Protein AF-A0A969C5G3-F1 (afdb_monomer)

Sequence (293 aa):
MEDFAPDTVTGGVASGMYDRRRGKGIGLVTVDVQQLKSAVEANDATAFGGDASQKPENWWNGVVYVRLPDAGGGRAVDSVVKSVDGWGVKVVNGSSIPDPSFADDSGMTVATNNVMYVQGHFNADGDPSTGTSQNPDNNVEPPAALVADAITVLSPAWQDELSNCSDLNSCRKSANFVEVSAAFLTGLAPSDKFNNNRYSGGVENFPRFLEGWGGRTVRYRGSMVALFESEIAKEPWGTSSVYAAPNRDWGYNSLFAQGAYPPGTPNTRNTRRFNFRVMTQDEWNQEMAQLRG

Solvent-accessible surface area (backbone atoms only — not comparable to full-atom values): 16444 Å² total; per-residue (Å²): 132,85,78,76,79,76,82,78,80,88,67,82,82,89,73,58,32,28,42,61,72,75,72,43,61,33,51,71,50,76,46,53,31,44,61,48,22,53,42,46,59,65,46,42,17,68,81,61,78,53,47,81,78,42,16,32,78,73,70,58,67,30,64,47,74,52,80,62,62,67,38,86,69,79,60,45,98,86,65,52,74,51,41,44,80,53,48,31,39,32,40,30,61,22,39,51,65,44,63,44,93,74,41,93,58,60,12,31,17,44,34,36,67,35,37,31,36,39,36,33,26,26,54,26,90,56,52,89,88,44,48,52,30,36,44,62,69,55,99,80,69,65,30,26,28,43,33,22,30,33,46,30,54,35,35,74,56,64,47,47,85,34,37,76,49,65,47,38,82,76,56,28,36,45,43,70,59,32,24,38,38,34,28,37,42,26,29,43,43,70,56,38,81,76,80,68,82,40,50,44,47,59,77,92,35,60,64,34,63,65,32,20,27,78,80,16,38,39,34,31,20,21,45,86,40,78,79,48,71,27,84,72,74,56,64,69,60,86,67,82,64,26,54,38,72,52,42,77,40,71,30,59,30,52,56,55,78,73,69,50,58,24,33,88,64,88,75,89,82,82,87,74,92,70,94,76,77,90,71,54,75,67,57,50,55,53,55,54,53,66,76,73,111

Radius of gyration: 22.97 Å; Cα contacts (8 Å, |Δi|>4): 632; chains: 1; bounding box: 56×45×82 Å

Structure (mmCIF, N/CA/C/O backbone):
data_AF-A0A969C5G3-F1
#
_entry.id   AF-A0A969C5G3-F1
#
loop_
_atom_site.group_PDB
_atom_site.id
_atom_site.type_symbol
_atom_site.label_atom_id
_atom_site.label_alt_id
_atom_site.label_comp_id
_atom_site.label_asym_id
_atom_site.label_entity_id
_atom_site.label_seq_id
_atom_site.pdbx_PDB_ins_code
_atom_site.Cartn_x
_atom_site.Cartn_y
_atom_site.Cartn_z
_atom_site.occupancy
_atom_site.B_iso_or_equiv
_atom_site.auth_seq_id
_atom_site.auth_comp_id
_atom_site.auth_asym_id
_atom_site.auth_atom_id
_atom_site.pdbx_PDB_model_num
ATOM 1 N N . MET A 1 1 ? 10.599 -19.459 -12.749 1.00 36.56 1 MET A N 1
ATOM 2 C CA . MET A 1 1 ? 10.029 -18.853 -11.535 1.00 36.56 1 MET A CA 1
ATOM 3 C C . MET A 1 1 ? 10.151 -19.923 -10.474 1.00 36.56 1 MET A C 1
ATOM 5 O O . MET A 1 1 ? 9.304 -20.804 -10.416 1.00 36.56 1 MET A O 1
ATOM 9 N N . GLU A 1 2 ? 11.306 -19.982 -9.815 1.00 27.95 2 GLU A N 1
ATOM 10 C CA . GLU A 1 2 ? 11.483 -20.900 -8.691 1.00 27.95 2 GLU A CA 1
ATOM 11 C C . GLU A 1 2 ? 10.631 -20.375 -7.539 1.00 27.95 2 GLU A C 1
ATOM 13 O O . GLU A 1 2 ? 10.698 -19.201 -7.180 1.00 27.95 2 GLU A O 1
ATOM 18 N N . ASP A 1 3 ? 9.740 -21.236 -7.064 1.00 30.03 3 ASP A N 1
ATOM 19 C CA . ASP A 1 3 ? 8.838 -20.970 -5.955 1.00 30.03 3 ASP A CA 1
ATOM 20 C C . ASP A 1 3 ? 9.689 -21.078 -4.683 1.00 30.03 3 ASP A C 1
ATOM 22 O O . ASP A 1 3 ? 10.093 -22.175 -4.288 1.00 30.03 3 ASP A O 1
ATOM 26 N N . PHE A 1 4 ? 10.057 -19.940 -4.091 1.00 35.81 4 PHE A N 1
ATOM 27 C CA . PHE A 1 4 ? 10.731 -19.931 -2.795 1.00 35.81 4 PHE A CA 1
ATOM 28 C C . PHE A 1 4 ? 9.776 -20.553 -1.772 1.00 35.81 4 PHE A C 1
ATOM 30 O O . PHE A 1 4 ? 8.657 -20.071 -1.581 1.00 35.81 4 PHE A O 1
ATOM 37 N N . ALA A 1 5 ? 10.194 -21.662 -1.157 1.00 29.36 5 ALA A N 1
ATOM 38 C CA . ALA A 1 5 ? 9.364 -22.394 -0.211 1.00 29.36 5 ALA A CA 1
ATOM 39 C C . ALA A 1 5 ? 8.934 -21.460 0.940 1.00 29.36 5 ALA A C 1
ATOM 41 O O . ALA A 1 5 ? 9.797 -20.827 1.552 1.00 29.36 5 ALA A O 1
ATOM 42 N N . PRO A 1 6 ? 7.628 -21.350 1.243 1.00 34.84 6 PRO A N 1
ATOM 43 C CA . PRO A 1 6 ? 7.161 -20.483 2.310 1.00 34.84 6 PRO A CA 1
ATOM 44 C C . PRO A 1 6 ? 7.659 -21.010 3.654 1.00 34.84 6 PRO A C 1
ATOM 46 O O . PRO A 1 6 ? 7.411 -22.165 4.018 1.00 34.84 6 PRO A O 1
ATOM 49 N N . ASP A 1 7 ? 8.324 -20.141 4.409 1.00 32.12 7 ASP A N 1
ATOM 50 C CA . ASP A 1 7 ? 8.674 -20.424 5.792 1.00 32.12 7 ASP A CA 1
ATOM 51 C C . ASP A 1 7 ? 7.367 -20.581 6.584 1.00 32.12 7 ASP A C 1
ATOM 53 O O . ASP A 1 7 ? 6.561 -19.655 6.720 1.00 32.12 7 ASP A O 1
ATOM 57 N N . THR A 1 8 ? 7.074 -21.811 7.002 1.00 31.55 8 THR A N 1
ATOM 58 C CA . THR A 1 8 ? 5.777 -22.148 7.591 1.00 31.55 8 THR A CA 1
ATOM 59 C C . THR A 1 8 ? 5.834 -21.866 9.086 1.00 31.55 8 THR A C 1
ATOM 61 O O . THR A 1 8 ? 6.169 -22.738 9.885 1.00 31.55 8 THR A O 1
ATOM 64 N N . VAL A 1 9 ? 5.487 -20.644 9.489 1.00 36.88 9 VAL A N 1
ATOM 65 C CA . VAL A 1 9 ? 5.301 -20.323 10.910 1.00 36.88 9 VAL A CA 1
ATOM 66 C C . VAL A 1 9 ? 3.981 -20.935 11.385 1.00 36.88 9 VAL A C 1
ATOM 68 O O . VAL A 1 9 ? 2.905 -20.357 11.242 1.00 36.88 9 VAL A O 1
ATOM 71 N N . THR A 1 10 ? 4.044 -22.134 11.964 1.00 31.58 10 THR A N 1
ATOM 72 C CA . THR A 1 10 ? 2.925 -22.724 12.710 1.00 31.58 10 THR A CA 1
ATOM 73 C C . THR A 1 10 ? 2.883 -22.146 14.122 1.00 31.58 10 THR A C 1
ATOM 75 O O . THR A 1 10 ? 3.515 -22.666 15.040 1.00 31.58 10 THR A O 1
ATOM 78 N N . GLY A 1 11 ? 2.115 -21.075 14.299 1.00 33.38 11 GLY A N 1
ATOM 79 C CA . GLY A 1 11 ? 1.760 -20.520 15.602 1.00 33.38 11 GLY A CA 1
ATOM 80 C C . GLY A 1 11 ? 0.385 -19.864 15.526 1.00 33.38 11 GLY A C 1
ATOM 81 O O . GLY A 1 11 ? 0.133 -19.051 14.642 1.00 33.38 11 GLY A O 1
ATOM 82 N N . GLY A 1 12 ? -0.531 -20.244 16.419 1.00 32.53 12 GLY A N 1
ATOM 83 C CA . 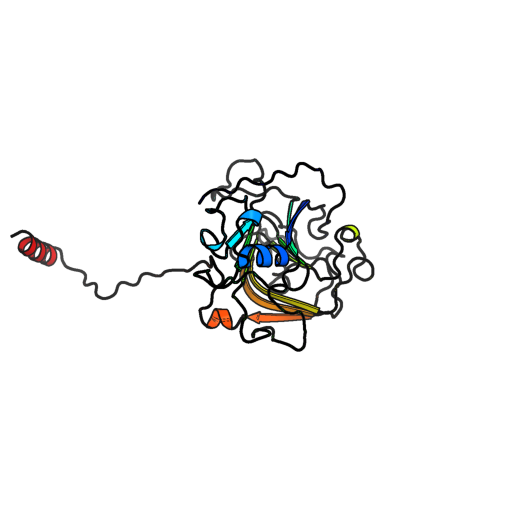GLY A 1 12 ? -1.812 -19.551 16.559 1.00 32.53 12 GLY A CA 1
ATOM 84 C C . GLY A 1 12 ? -1.591 -18.092 16.969 1.00 32.53 12 GLY A C 1
ATOM 85 O O . GLY A 1 12 ? -0.707 -17.802 17.772 1.00 32.53 12 GLY A O 1
ATOM 86 N N . VAL A 1 13 ? -2.388 -17.176 16.418 1.00 37.44 13 VAL A N 1
ATOM 87 C CA . VAL A 1 13 ? -2.332 -15.737 16.721 1.00 37.44 13 VAL A CA 1
ATOM 88 C C . VAL A 1 13 ? -2.655 -15.522 18.209 1.00 37.44 13 VAL A C 1
ATOM 90 O O . VAL A 1 13 ? -3.812 -15.613 18.610 1.00 37.44 13 VAL A O 1
ATOM 93 N N . ALA A 1 14 ? -1.635 -15.279 19.039 1.00 35.91 14 ALA A N 1
ATOM 94 C CA . ALA A 1 14 ? -1.776 -15.073 20.489 1.00 35.91 14 ALA A CA 1
ATOM 95 C C . ALA A 1 14 ? -2.282 -13.657 20.862 1.00 35.91 14 ALA A C 1
ATOM 97 O O . ALA A 1 14 ? -2.805 -13.448 21.954 1.00 35.91 14 ALA A O 1
ATOM 98 N N . SER A 1 15 ? -2.164 -12.703 19.935 1.00 47.66 15 SER A N 1
ATOM 99 C CA . SER A 1 15 ? -2.653 -11.317 19.961 1.00 47.66 15 SER A CA 1
ATOM 100 C C . SER A 1 15 ? -2.693 -10.819 18.509 1.00 47.66 15 SER A C 1
ATOM 102 O O . SER A 1 15 ? -1.821 -11.198 17.729 1.00 47.66 15 SER A O 1
ATOM 104 N N . GLY A 1 16 ? -3.689 -10.027 18.097 1.00 69.38 16 GLY A N 1
ATOM 105 C CA . GLY A 1 16 ? -3.852 -9.691 16.677 1.00 69.38 16 GLY A CA 1
ATOM 106 C C . GLY A 1 16 ? -4.713 -8.464 16.406 1.00 69.38 16 GLY A C 1
ATOM 107 O O . GLY A 1 16 ? -5.494 -8.031 17.253 1.00 69.38 16 GLY A O 1
ATOM 108 N N . MET A 1 17 ? -4.564 -7.917 15.202 1.00 90.88 17 MET A N 1
ATOM 109 C CA . MET A 1 17 ? -5.316 -6.756 14.741 1.00 90.88 17 MET A CA 1
ATOM 110 C C . MET A 1 17 ? -6.783 -7.127 14.499 1.00 90.88 17 MET A C 1
ATOM 112 O O . MET A 1 17 ? -7.100 -8.173 13.942 1.00 90.88 17 MET A O 1
ATOM 116 N N . TYR A 1 18 ? -7.693 -6.246 14.874 1.00 92.56 18 TYR A N 1
ATOM 117 C CA . TYR A 1 18 ? -9.117 -6.313 14.615 1.00 92.56 18 TYR A CA 1
ATOM 118 C C . TYR A 1 18 ? -9.494 -5.234 13.606 1.00 92.56 18 TYR A C 1
ATOM 120 O O . TYR A 1 18 ? -9.369 -4.035 13.862 1.00 92.56 18 TYR A O 1
ATOM 128 N N . ASP A 1 19 ? -10.003 -5.658 12.456 1.00 94.88 19 ASP A N 1
ATOM 129 C CA . ASP A 1 19 ? -10.553 -4.735 11.477 1.00 94.88 19 ASP A CA 1
ATOM 130 C C . ASP A 1 19 ? -12.022 -4.464 11.830 1.00 94.88 19 ASP A C 1
ATOM 132 O O . ASP A 1 19 ? -12.909 -5.298 11.625 1.00 94.88 19 ASP A O 1
ATOM 136 N N . ARG A 1 20 ? -12.289 -3.262 12.358 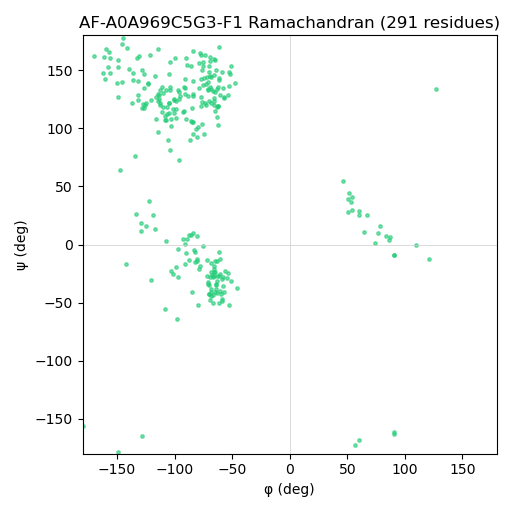1.00 92.62 20 ARG A N 1
ATOM 137 C CA . ARG A 1 20 ? -13.641 -2.814 12.738 1.00 92.62 20 ARG A CA 1
ATOM 138 C C . ARG A 1 20 ? -14.600 -2.653 11.574 1.00 92.62 20 ARG A C 1
ATOM 140 O O . ARG A 1 20 ? -15.807 -2.723 11.792 1.00 92.62 20 ARG A O 1
ATOM 147 N N . ARG A 1 21 ? -14.098 -2.445 10.360 1.00 91.75 21 ARG A N 1
ATOM 148 C CA . ARG A 1 21 ? -14.935 -2.453 9.165 1.00 91.75 21 ARG A CA 1
ATOM 149 C C . ARG A 1 21 ? -15.421 -3.869 8.874 1.00 91.75 21 ARG A C 1
ATOM 151 O O . ARG A 1 21 ? -16.590 -4.058 8.554 1.00 91.75 21 ARG A O 1
ATOM 158 N N . ARG A 1 22 ? -14.521 -4.843 9.009 1.00 91.62 22 ARG A N 1
ATOM 159 C CA . ARG A 1 22 ? -14.781 -6.267 8.746 1.00 91.62 22 ARG A CA 1
ATOM 160 C C . ARG A 1 22 ? -15.445 -6.995 9.913 1.00 91.62 22 ARG A C 1
ATOM 162 O O . ARG A 1 22 ? -15.950 -8.102 9.742 1.00 91.62 22 ARG A O 1
ATOM 169 N N . GLY A 1 23 ? -15.432 -6.392 11.100 1.00 90.94 23 GLY A N 1
ATOM 170 C CA . GLY A 1 23 ? -16.018 -6.949 12.315 1.00 90.94 23 GLY A CA 1
ATOM 171 C C . GLY A 1 23 ? -15.299 -8.199 12.827 1.00 90.94 23 GLY A C 1
ATOM 172 O O . GLY A 1 23 ? -15.927 -9.030 13.485 1.00 90.94 23 GLY A O 1
ATOM 173 N N . LYS A 1 24 ? -14.006 -8.370 12.516 1.00 90.62 24 LYS A N 1
ATOM 174 C CA . LYS A 1 24 ? -13.254 -9.592 12.842 1.00 90.62 24 LYS A CA 1
ATOM 175 C C . LYS A 1 24 ? -11.767 -9.341 13.096 1.00 90.62 24 LYS A C 1
ATOM 177 O O . LYS A 1 24 ? -11.202 -8.349 12.636 1.00 90.62 24 LYS A O 1
ATOM 182 N N . GLY A 1 25 ? -11.149 -10.284 13.808 1.00 91.88 25 GLY A N 1
ATOM 183 C CA . GLY A 1 25 ? -9.696 -10.380 13.942 1.00 91.88 25 GLY A CA 1
ATOM 184 C C . GLY A 1 25 ? -9.039 -10.807 12.630 1.00 91.88 25 GLY A C 1
ATOM 185 O O . GLY A 1 25 ? -9.636 -11.550 11.849 1.00 91.88 25 GLY A O 1
ATOM 186 N N . ILE A 1 26 ? -7.824 -10.324 12.404 1.00 92.44 26 ILE A N 1
ATOM 187 C CA . ILE A 1 26 ? -7.040 -10.511 11.190 1.00 92.44 26 ILE A CA 1
ATOM 188 C C . ILE A 1 26 ? -5.683 -11.107 11.570 1.00 92.44 26 ILE A C 1
ATOM 190 O O . ILE A 1 26 ? -4.928 -10.511 12.338 1.00 92.44 26 ILE A O 1
ATOM 194 N N . GLY A 1 27 ? -5.369 -12.276 11.013 1.00 91.00 27 GLY A N 1
ATOM 195 C CA . GLY A 1 27 ? -4.019 -12.832 11.005 1.00 91.00 27 GLY A CA 1
ATOM 196 C C . GLY A 1 27 ? -3.152 -12.066 10.012 1.00 91.00 27 GLY A C 1
ATOM 197 O O . GLY A 1 27 ? -3.496 -11.969 8.833 1.00 91.00 27 GLY A O 1
ATOM 198 N N . LEU A 1 28 ? -2.056 -11.487 10.489 1.00 92.69 28 LEU A N 1
ATOM 199 C CA . LEU A 1 28 ? -1.201 -10.627 9.680 1.00 92.69 28 LEU A CA 1
ATOM 200 C C . LEU A 1 28 ? 0.074 -11.351 9.259 1.00 92.69 28 LEU A C 1
ATOM 202 O O . LEU A 1 28 ? 0.767 -11.933 10.091 1.00 92.69 28 LEU A O 1
ATOM 206 N N . VAL A 1 29 ? 0.401 -11.248 7.973 1.00 94.06 29 VAL A N 1
ATOM 207 C CA . VAL A 1 29 ? 1.759 -11.460 7.462 1.00 94.06 29 VAL A CA 1
ATOM 208 C C . VAL A 1 29 ? 2.388 -10.086 7.278 1.00 94.06 29 VAL A C 1
ATOM 210 O O . VAL A 1 29 ? 1.885 -9.277 6.497 1.00 94.06 29 VAL A O 1
ATOM 213 N N . THR A 1 30 ? 3.457 -9.803 8.015 1.00 95.44 30 THR A N 1
ATOM 214 C CA . THR A 1 30 ? 4.098 -8.485 8.002 1.00 95.44 30 THR A CA 1
ATOM 215 C C . THR A 1 30 ? 5.270 -8.457 7.028 1.00 95.44 30 THR A C 1
ATOM 217 O O . THR A 1 30 ? 6.172 -9.283 7.119 1.00 95.44 30 THR A O 1
ATOM 220 N N . VAL A 1 31 ? 5.271 -7.476 6.128 1.00 96.38 31 VAL A N 1
ATOM 221 C CA . VAL A 1 31 ? 6.393 -7.126 5.253 1.00 96.38 31 VAL A CA 1
ATOM 222 C C . VAL A 1 31 ? 7.057 -5.876 5.822 1.00 96.38 31 VAL A C 1
ATOM 224 O O . VAL A 1 31 ? 6.494 -4.781 5.751 1.00 96.38 31 VAL A O 1
ATOM 227 N N . ASP A 1 32 ? 8.246 -6.044 6.397 1.00 97.31 32 ASP A N 1
ATOM 228 C CA . ASP A 1 32 ? 9.111 -4.930 6.786 1.00 97.31 32 ASP A CA 1
ATOM 229 C C . ASP A 1 32 ? 9.924 -4.473 5.571 1.00 97.31 32 ASP A C 1
ATOM 231 O O . ASP A 1 32 ? 10.853 -5.150 5.122 1.00 97.31 32 ASP A O 1
ATOM 235 N N . VAL A 1 33 ? 9.535 -3.330 5.012 1.00 97.94 33 VAL A N 1
ATOM 236 C CA . VAL A 1 33 ? 10.104 -2.822 3.759 1.00 97.94 33 VAL A CA 1
ATOM 237 C C . VAL A 1 33 ? 11.538 -2.341 3.956 1.00 97.94 33 VAL A C 1
ATOM 239 O O . VAL A 1 33 ? 12.362 -2.535 3.067 1.00 97.94 33 VAL A O 1
ATOM 242 N N . GLN A 1 34 ? 11.870 -1.776 5.117 1.00 96.12 34 GLN A N 1
ATOM 243 C CA . GLN A 1 34 ? 13.223 -1.303 5.405 1.00 96.12 34 GLN A CA 1
ATOM 244 C C . GLN A 1 34 ? 14.211 -2.471 5.523 1.00 96.12 34 GLN A C 1
ATOM 246 O O . GLN A 1 34 ? 15.338 -2.389 5.021 1.00 96.12 34 GLN A O 1
ATOM 251 N N . GLN A 1 35 ? 13.799 -3.566 6.167 1.00 94.50 35 GLN A N 1
ATOM 252 C CA . GLN A 1 35 ? 14.611 -4.784 6.230 1.00 94.50 35 GLN A CA 1
ATOM 253 C C . GLN A 1 35 ? 14.765 -5.424 4.850 1.00 94.50 35 GLN A C 1
ATOM 255 O O . GLN A 1 35 ? 15.882 -5.776 4.469 1.00 94.50 35 GLN A O 1
ATOM 260 N N . LEU A 1 36 ? 13.681 -5.499 4.072 1.00 95.25 36 LEU A N 1
ATOM 261 C CA . LEU A 1 36 ? 13.736 -5.985 2.696 1.00 95.25 36 LEU A CA 1
ATOM 262 C C . LEU A 1 36 ? 14.685 -5.141 1.835 1.00 95.25 36 LEU A C 1
ATOM 264 O O . LEU A 1 36 ? 15.547 -5.701 1.166 1.00 95.25 36 LEU A O 1
ATOM 268 N N . LYS A 1 37 ? 14.563 -3.809 1.881 1.00 95.94 37 LYS A N 1
ATOM 269 C CA . LYS A 1 37 ? 15.454 -2.868 1.185 1.00 95.94 37 LYS A CA 1
ATOM 270 C C . LYS A 1 37 ? 16.907 -3.157 1.516 1.00 95.94 37 LYS A C 1
ATOM 272 O O . LYS A 1 37 ? 17.708 -3.361 0.613 1.00 95.94 37 LYS A O 1
ATOM 277 N N . SER A 1 38 ? 17.220 -3.238 2.806 1.00 95.62 38 SER A N 1
ATOM 278 C CA . SER A 1 38 ? 18.582 -3.494 3.274 1.00 95.62 38 SER A CA 1
ATOM 279 C C . SER A 1 38 ? 19.121 -4.834 2.759 1.00 95.62 38 SER A C 1
ATOM 281 O O . SER A 1 38 ? 20.258 -4.893 2.306 1.00 95.62 38 SER A O 1
ATOM 283 N N . ALA A 1 39 ? 18.307 -5.895 2.781 1.00 94.00 39 ALA A N 1
ATOM 284 C CA . ALA A 1 39 ? 18.697 -7.223 2.305 1.00 94.00 39 ALA A CA 1
ATOM 285 C C . ALA A 1 39 ? 18.902 -7.277 0.781 1.00 94.00 39 ALA A C 1
ATOM 287 O O . ALA A 1 39 ? 19.883 -7.846 0.303 1.00 94.00 39 ALA A O 1
ATOM 288 N N . VAL A 1 40 ? 17.992 -6.666 0.019 1.00 95.75 40 VAL A N 1
ATOM 289 C CA . VAL A 1 40 ? 18.050 -6.615 -1.447 1.00 95.75 40 VAL A CA 1
ATOM 290 C C . VAL A 1 40 ? 19.246 -5.787 -1.906 1.00 95.75 40 VAL A C 1
ATOM 292 O O . VAL A 1 40 ? 20.052 -6.259 -2.702 1.00 95.75 40 VAL A O 1
ATOM 295 N N . GLU A 1 41 ? 19.407 -4.574 -1.379 1.00 96.88 41 GLU A N 1
ATOM 296 C CA . GLU A 1 41 ? 20.459 -3.646 -1.809 1.00 96.88 41 GLU A CA 1
ATOM 297 C C . GLU A 1 41 ? 21.858 -4.082 -1.358 1.00 96.88 41 GLU A C 1
ATOM 299 O O . GLU A 1 41 ? 22.834 -3.794 -2.049 1.00 96.88 41 GLU A O 1
ATOM 304 N N . ALA A 1 42 ? 21.970 -4.835 -0.257 1.00 95.94 42 ALA A N 1
ATOM 305 C CA . ALA A 1 42 ? 23.225 -5.478 0.134 1.00 95.94 42 ALA A CA 1
ATOM 306 C C . ALA A 1 42 ? 23.677 -6.562 -0.858 1.00 95.94 42 ALA A C 1
ATOM 308 O O . ALA A 1 42 ? 24.851 -6.935 -0.856 1.00 95.94 42 ALA A O 1
ATOM 309 N N . ASN A 1 43 ? 22.760 -7.062 -1.698 1.00 94.94 43 ASN A N 1
ATOM 310 C CA . ASN A 1 43 ? 23.010 -8.129 -2.661 1.00 94.94 43 ASN A CA 1
ATOM 311 C C . ASN A 1 43 ? 23.629 -9.387 -2.010 1.00 94.94 43 ASN A C 1
ATOM 313 O O . ASN A 1 43 ? 24.500 -10.059 -2.572 1.00 94.94 43 ASN A O 1
ATOM 317 N N . ASP A 1 44 ? 23.193 -9.681 -0.782 1.00 89.25 44 ASP A N 1
ATOM 318 C CA . ASP A 1 44 ? 23.719 -10.761 0.045 1.00 89.25 44 ASP A CA 1
ATOM 319 C C . ASP A 1 44 ? 22.777 -11.971 0.012 1.00 89.25 44 ASP A C 1
ATOM 321 O O . ASP A 1 44 ? 21.640 -11.917 0.483 1.00 89.25 44 ASP A O 1
ATOM 325 N N . ALA A 1 45 ? 23.269 -13.090 -0.524 1.00 89.69 45 ALA A N 1
ATOM 326 C CA . ALA A 1 45 ? 22.532 -14.348 -0.585 1.00 89.69 45 ALA A CA 1
ATOM 327 C C . ALA A 1 45 ? 22.142 -14.896 0.795 1.00 89.69 45 ALA A C 1
ATOM 329 O O . ALA A 1 45 ? 21.171 -15.644 0.893 1.00 89.69 45 ALA A O 1
ATOM 330 N N . THR A 1 46 ? 22.867 -14.557 1.868 1.00 88.94 46 THR A N 1
ATOM 331 C CA . THR A 1 46 ? 22.602 -15.105 3.210 1.00 88.94 46 THR A CA 1
ATOM 332 C C . THR A 1 46 ? 21.229 -14.712 3.750 1.00 88.94 46 THR A C 1
ATOM 334 O O . THR A 1 46 ? 20.621 -15.493 4.480 1.00 88.94 46 THR A O 1
ATOM 337 N N . ALA A 1 47 ? 20.690 -13.569 3.317 1.00 86.25 47 ALA A N 1
ATOM 338 C CA . ALA A 1 47 ? 19.334 -13.139 3.643 1.00 86.25 47 ALA A CA 1
ATOM 339 C C . ALA A 1 47 ? 18.236 -13.951 2.921 1.00 86.25 47 ALA A C 1
ATOM 341 O O . ALA A 1 47 ? 17.072 -13.870 3.309 1.00 86.25 47 ALA A O 1
ATOM 342 N N . PHE A 1 48 ? 18.592 -14.743 1.901 1.00 87.31 48 PHE A N 1
ATOM 343 C CA . PHE A 1 48 ? 17.656 -15.437 1.003 1.00 87.31 48 PHE A CA 1
ATOM 344 C C . PHE A 1 48 ? 17.942 -16.943 0.849 1.00 87.31 48 PHE A C 1
ATOM 346 O O . PHE A 1 48 ? 17.448 -17.572 -0.085 1.00 87.31 48 PHE A O 1
ATOM 353 N N . GLY A 1 49 ? 18.711 -17.531 1.774 1.00 85.75 49 GLY A N 1
ATOM 354 C CA . GLY A 1 49 ? 18.993 -18.975 1.842 1.00 85.75 49 GLY A CA 1
ATOM 355 C C . GLY A 1 49 ? 20.477 -19.356 1.751 1.00 85.75 49 GLY A C 1
ATOM 356 O O . GLY A 1 49 ? 20.841 -20.474 2.111 1.00 85.75 49 GLY A O 1
ATOM 357 N N . GLY A 1 50 ? 21.344 -18.417 1.363 1.00 86.62 50 GLY A N 1
ATOM 358 C CA . GLY A 1 50 ? 22.804 -18.541 1.410 1.00 86.62 50 GLY A CA 1
ATOM 359 C C . GLY A 1 50 ? 23.480 -19.098 0.155 1.00 86.62 50 GLY A C 1
ATOM 360 O O . GLY A 1 50 ? 24.706 -19.033 0.073 1.00 86.62 50 GLY A O 1
ATOM 361 N N . ASP A 1 51 ? 22.736 -19.603 -0.831 1.00 91.31 51 ASP A N 1
ATOM 362 C CA . ASP A 1 51 ? 23.305 -20.042 -2.109 1.00 91.31 51 ASP A CA 1
ATOM 363 C C . ASP A 1 51 ? 23.623 -18.842 -3.017 1.00 91.31 51 ASP A C 1
ATOM 365 O O . ASP A 1 51 ? 22.868 -17.876 -3.083 1.00 91.31 51 ASP A O 1
ATOM 369 N N . ALA A 1 52 ? 24.726 -18.888 -3.767 1.00 88.88 52 ALA A N 1
ATOM 370 C CA . ALA A 1 52 ? 25.122 -17.786 -4.649 1.00 88.88 52 ALA A CA 1
ATOM 371 C C . ALA A 1 52 ? 24.060 -17.433 -5.713 1.00 88.88 52 ALA A C 1
ATOM 373 O O . ALA A 1 52 ? 23.961 -16.270 -6.103 1.00 88.88 52 ALA A O 1
ATOM 374 N N . SER A 1 53 ? 23.249 -18.400 -6.155 1.00 89.62 53 SER A N 1
ATOM 375 C CA . SER A 1 53 ? 22.105 -18.164 -7.050 1.00 89.62 53 SER A CA 1
ATOM 376 C C . SER A 1 53 ? 21.004 -17.317 -6.404 1.00 89.62 53 SER A C 1
ATOM 378 O O . SER A 1 53 ? 20.273 -16.620 -7.102 1.00 89.62 53 SER A O 1
ATOM 380 N N . GLN A 1 54 ? 20.939 -17.296 -5.073 1.00 89.88 54 GLN A N 1
ATOM 381 C CA . GLN A 1 54 ? 19.958 -16.553 -4.284 1.00 89.88 54 GLN A CA 1
ATOM 382 C C . GLN A 1 54 ? 20.400 -15.117 -3.986 1.00 89.88 54 GLN A C 1
ATOM 384 O O . GLN A 1 54 ? 19.726 -14.411 -3.235 1.00 89.88 54 GLN A O 1
ATOM 389 N N . LYS A 1 55 ? 21.493 -14.633 -4.583 1.00 93.56 55 LYS A N 1
ATOM 390 C CA . LYS A 1 55 ? 21.797 -13.201 -4.554 1.00 93.56 55 LYS A CA 1
ATOM 391 C C . LYS A 1 55 ? 20.715 -12.388 -5.279 1.00 93.56 55 LYS A C 1
ATOM 393 O O . LYS A 1 55 ? 20.370 -12.759 -6.403 1.00 93.56 55 LYS A O 1
ATOM 398 N N . PRO A 1 56 ? 20.231 -11.281 -4.688 1.00 95.25 56 PRO A N 1
ATOM 399 C CA . PRO A 1 56 ? 19.248 -10.384 -5.295 1.00 95.25 56 PRO A CA 1
ATOM 400 C C . PRO A 1 56 ? 19.515 -9.996 -6.753 1.00 95.25 56 PRO A C 1
ATOM 402 O O . PRO A 1 56 ? 18.571 -9.962 -7.535 1.00 95.25 56 PRO A O 1
ATOM 405 N N . GLU A 1 57 ? 20.772 -9.789 -7.155 1.00 95.44 57 GLU A N 1
ATOM 406 C CA . GLU A 1 57 ? 21.142 -9.474 -8.548 1.00 95.44 57 GLU A CA 1
ATOM 407 C C . GLU A 1 57 ? 20.662 -10.503 -9.583 1.00 95.44 57 GLU A C 1
ATOM 409 O O . GLU A 1 57 ? 20.505 -10.172 -10.754 1.00 95.44 57 GLU A O 1
ATOM 414 N N . ASN A 1 58 ? 20.404 -11.745 -9.164 1.00 93.38 58 ASN A N 1
ATOM 415 C CA . ASN A 1 58 ? 19.990 -12.823 -10.059 1.00 93.38 58 ASN A CA 1
ATOM 416 C C . ASN A 1 58 ? 18.467 -12.954 -10.209 1.00 93.38 58 ASN A C 1
ATOM 418 O O . ASN A 1 58 ? 18.010 -13.649 -11.118 1.00 93.38 58 ASN A O 1
ATOM 422 N N . TRP A 1 59 ? 17.673 -12.368 -9.308 1.00 90.44 59 TRP A N 1
ATOM 423 C CA . TRP A 1 59 ? 16.229 -12.639 -9.243 1.00 90.44 59 TRP A CA 1
ATOM 424 C C . TRP A 1 59 ? 15.350 -11.431 -8.911 1.00 90.44 59 TRP A C 1
ATOM 426 O O . TRP A 1 59 ? 14.138 -11.499 -9.131 1.00 90.44 59 TRP A O 1
ATOM 436 N N . TRP A 1 60 ? 15.907 -10.336 -8.390 1.00 94.62 60 TRP A N 1
ATOM 437 C CA . TRP A 1 60 ? 15.126 -9.154 -8.045 1.00 94.62 60 TRP A CA 1
ATOM 438 C C . TRP A 1 60 ? 14.589 -8.476 -9.306 1.00 94.62 60 TRP A C 1
ATOM 440 O O . TRP A 1 60 ? 15.340 -8.037 -10.171 1.00 94.62 60 TRP A O 1
ATOM 450 N N . ASN A 1 61 ? 13.267 -8.355 -9.379 1.00 94.06 61 ASN A N 1
ATOM 451 C CA . ASN A 1 61 ? 12.547 -7.731 -10.490 1.00 94.06 61 ASN A CA 1
ATOM 452 C C . ASN A 1 61 ? 11.616 -6.598 -10.020 1.00 94.06 61 ASN A C 1
ATOM 454 O O . ASN A 1 61 ? 10.678 -6.231 -10.725 1.00 94.06 61 ASN A O 1
ATOM 458 N N . GLY A 1 62 ? 11.808 -6.117 -8.788 1.00 95.75 62 GLY A N 1
ATOM 459 C CA . GLY A 1 62 ? 10.970 -5.084 -8.183 1.00 95.75 62 GLY A CA 1
ATOM 460 C C . GLY A 1 62 ? 9.579 -5.548 -7.737 1.00 95.75 62 GLY A C 1
ATOM 461 O O . GLY A 1 62 ? 8.814 -4.734 -7.234 1.00 95.75 62 GLY A O 1
ATOM 462 N N . VAL A 1 63 ? 9.199 -6.822 -7.878 1.00 96.31 63 VAL A N 1
ATOM 463 C CA . VAL A 1 63 ? 7.861 -7.300 -7.490 1.00 96.31 63 VAL A CA 1
ATOM 464 C C . VAL A 1 63 ? 7.936 -8.255 -6.304 1.00 96.31 63 VAL A C 1
ATOM 466 O O . VAL A 1 63 ? 8.516 -9.333 -6.382 1.00 96.31 63 VAL A O 1
ATOM 469 N N . VAL A 1 64 ? 7.247 -7.897 -5.221 1.00 96.50 64 VAL A N 1
ATOM 470 C CA . VAL A 1 64 ? 7.038 -8.758 -4.053 1.00 96.50 64 VAL A CA 1
ATOM 471 C C . VAL A 1 64 ? 5.586 -9.204 -4.027 1.00 96.50 64 VAL A C 1
ATOM 473 O O . VAL A 1 64 ? 4.684 -8.407 -3.771 1.00 96.50 64 VAL A O 1
ATOM 476 N N . TYR A 1 65 ? 5.351 -10.492 -4.270 1.00 96.56 65 TYR A N 1
ATOM 477 C CA . TYR A 1 65 ? 4.019 -11.083 -4.186 1.00 96.56 65 TYR A CA 1
ATOM 478 C C . TYR A 1 65 ? 3.877 -11.948 -2.934 1.00 96.56 65 TYR A C 1
ATOM 480 O O . TYR A 1 65 ? 4.557 -12.960 -2.786 1.00 96.56 65 TYR A O 1
ATOM 488 N N . VAL A 1 66 ? 2.956 -11.570 -2.048 1.00 96.06 66 VAL A N 1
ATOM 489 C CA . VAL A 1 66 ? 2.620 -12.333 -0.843 1.00 96.06 66 VAL A CA 1
ATOM 490 C C . VAL A 1 66 ? 1.300 -13.058 -1.072 1.00 96.06 66 VAL A C 1
ATOM 492 O O . VAL A 1 66 ? 0.217 -12.466 -0.993 1.00 96.06 66 VAL A O 1
ATOM 495 N N . ARG A 1 67 ? 1.388 -14.359 -1.356 1.00 93.25 67 ARG A N 1
ATOM 496 C CA . ARG A 1 67 ? 0.218 -15.226 -1.513 1.00 93.25 67 ARG A CA 1
ATOM 497 C C . ARG A 1 67 ? -0.238 -15.750 -0.157 1.00 93.25 67 ARG A C 1
ATOM 499 O O . ARG A 1 67 ? 0.476 -16.510 0.490 1.00 93.25 67 ARG A O 1
ATOM 506 N N . LEU A 1 68 ? -1.455 -15.400 0.240 1.00 91.25 68 LEU A N 1
ATOM 507 C CA . LEU A 1 68 ? -2.133 -16.020 1.375 1.00 91.25 68 LEU A CA 1
ATOM 508 C C . LEU A 1 68 ? -2.929 -17.249 0.909 1.00 91.25 68 LEU A C 1
ATOM 510 O O . LEU A 1 68 ? -3.313 -17.303 -0.266 1.00 91.25 68 LEU A O 1
ATOM 514 N N . PRO A 1 69 ? -3.189 -18.232 1.795 1.00 89.50 69 PRO A N 1
ATOM 515 C CA . PRO A 1 69 ? -3.859 -19.475 1.428 1.00 89.50 69 PRO A CA 1
ATOM 516 C C . PRO A 1 69 ? -5.182 -19.245 0.704 1.00 89.50 69 PRO A C 1
ATOM 518 O O . PRO A 1 69 ? -5.901 -18.282 0.977 1.00 89.50 69 PRO A O 1
ATOM 521 N N . ASP A 1 70 ? -5.511 -20.159 -0.196 1.00 88.62 70 ASP A N 1
ATOM 522 C CA . ASP A 1 70 ? -6.764 -20.139 -0.934 1.00 88.62 70 ASP A CA 1
ATOM 523 C C . ASP A 1 70 ? -7.903 -20.679 -0.054 1.00 88.62 70 ASP A C 1
ATOM 525 O O . ASP A 1 70 ? -7.766 -21.702 0.622 1.00 88.62 70 ASP A O 1
ATOM 529 N N . ALA A 1 71 ? -9.043 -19.992 -0.048 1.00 80.44 71 ALA A N 1
ATOM 530 C CA . ALA A 1 71 ? -10.270 -20.490 0.544 1.00 80.44 71 ALA A CA 1
ATOM 531 C C . ALA A 1 71 ? -10.708 -21.721 -0.254 1.00 80.44 71 ALA A C 1
ATOM 533 O O . ALA A 1 71 ? -11.028 -21.622 -1.437 1.00 80.44 71 ALA A O 1
ATOM 534 N N . GLY A 1 72 ? -10.699 -22.891 0.388 1.00 68.88 72 GLY A N 1
ATOM 535 C CA . GLY A 1 72 ? -11.199 -24.118 -0.225 1.00 68.88 72 GLY A CA 1
ATOM 536 C C . GLY A 1 72 ? -12.617 -23.936 -0.783 1.00 68.88 72 GLY A C 1
ATOM 537 O O . GLY A 1 72 ? -13.431 -23.195 -0.233 1.00 68.88 72 GLY A O 1
ATOM 538 N N . GLY A 1 73 ? -12.912 -24.625 -1.882 1.00 60.81 73 GLY A N 1
ATOM 539 C CA . GLY A 1 73 ? -14.138 -24.439 -2.658 1.00 60.81 73 GLY A CA 1
ATOM 540 C C . GLY A 1 73 ? -13.774 -24.184 -4.114 1.00 60.81 73 GLY A C 1
ATOM 541 O O . GLY A 1 73 ? -12.823 -23.465 -4.397 1.00 60.81 73 GLY A O 1
ATOM 542 N N . GLY A 1 74 ? -14.459 -24.856 -5.040 1.00 58.25 74 GLY A N 1
ATOM 543 C CA . GLY A 1 74 ? -14.134 -24.798 -6.466 1.00 58.25 74 GLY A CA 1
ATOM 544 C C . GLY A 1 74 ? -14.005 -23.366 -6.995 1.00 58.25 74 GLY A C 1
ATOM 545 O O . GLY A 1 74 ? -14.603 -22.433 -6.460 1.00 58.25 74 GLY A O 1
ATOM 546 N N . ARG A 1 75 ? -13.217 -23.218 -8.064 1.00 62.75 75 ARG A N 1
ATOM 547 C CA . ARG A 1 75 ? -13.041 -21.953 -8.782 1.00 62.75 75 ARG A CA 1
ATOM 548 C C . ARG A 1 75 ? -14.393 -21.293 -9.064 1.00 62.75 75 ARG A C 1
ATOM 550 O O . ARG A 1 75 ? -15.343 -21.979 -9.451 1.00 62.75 75 ARG A O 1
ATOM 557 N N . ALA A 1 76 ? -14.461 -19.974 -8.899 1.00 65.81 76 ALA A N 1
ATOM 558 C CA . ALA A 1 76 ? -15.610 -19.206 -9.359 1.00 65.81 76 ALA A CA 1
ATOM 559 C C . ALA A 1 76 ? -15.773 -19.336 -10.892 1.00 65.81 76 ALA A C 1
ATOM 561 O O . ALA A 1 76 ? -14.917 -19.892 -11.584 1.00 65.81 76 ALA A O 1
ATOM 562 N N . VAL A 1 77 ? -16.901 -18.863 -11.435 1.00 68.06 77 VAL A N 1
ATOM 563 C CA . VAL A 1 77 ? -17.227 -18.970 -12.876 1.00 68.06 77 VAL A CA 1
ATOM 564 C C . VAL A 1 77 ? -16.155 -18.314 -13.761 1.00 68.06 77 VAL A C 1
ATOM 566 O O . VAL A 1 77 ? -15.917 -18.748 -14.884 1.00 68.06 77 VAL A O 1
ATOM 569 N N . ASP A 1 78 ? -15.465 -17.310 -13.230 1.00 68.81 78 ASP A N 1
ATOM 570 C CA . ASP A 1 78 ? -14.338 -16.590 -13.832 1.00 68.81 78 ASP A CA 1
ATOM 571 C C . ASP A 1 78 ? -12.970 -17.260 -13.594 1.00 68.81 78 ASP A C 1
ATOM 573 O O . ASP A 1 78 ? -11.928 -16.709 -13.937 1.00 68.81 78 ASP A O 1
ATOM 577 N N . SER A 1 79 ? -12.956 -18.472 -13.037 1.00 71.12 79 SER A N 1
ATOM 578 C CA . SER A 1 79 ? -11.760 -19.223 -12.650 1.00 71.12 79 SER A CA 1
ATOM 579 C C . SER A 1 79 ? -10.912 -18.609 -11.529 1.00 71.12 79 SER A C 1
ATOM 581 O O . SER A 1 79 ? -9.820 -19.122 -11.266 1.00 71.12 79 SER A O 1
ATOM 583 N N . VAL A 1 80 ? -11.407 -17.580 -10.836 1.00 72.75 80 VAL A N 1
ATOM 584 C CA . VAL A 1 80 ? -10.714 -16.971 -9.697 1.00 72.75 80 VAL A CA 1
ATOM 585 C C . VAL A 1 80 ? -10.835 -17.876 -8.470 1.00 72.75 80 VAL A C 1
ATOM 587 O O . VAL A 1 80 ? -11.889 -18.457 -8.183 1.00 72.75 80 VAL A O 1
ATOM 590 N N . VAL A 1 81 ? -9.718 -18.026 -7.754 1.00 79.88 81 VAL A N 1
ATOM 591 C CA . VAL A 1 81 ? -9.662 -18.701 -6.456 1.00 79.88 81 VAL A CA 1
ATOM 592 C C . VAL A 1 81 ? -9.517 -17.634 -5.381 1.00 79.88 81 VAL A C 1
ATOM 594 O O . VAL A 1 81 ? -8.574 -16.846 -5.396 1.00 79.88 81 VAL A O 1
ATOM 597 N N . LYS A 1 82 ? -10.473 -17.611 -4.455 1.00 85.06 82 LYS A N 1
ATOM 598 C CA . LYS A 1 82 ? -10.509 -16.648 -3.351 1.00 85.06 82 LYS A CA 1
ATOM 599 C C . LYS A 1 82 ? -9.432 -16.977 -2.340 1.00 85.06 82 LYS A C 1
ATOM 601 O O . LYS A 1 82 ? -9.220 -18.147 -2.051 1.00 85.06 82 LYS A O 1
ATOM 606 N N . SER A 1 83 ? -8.822 -15.962 -1.740 1.00 89.06 83 SER A N 1
ATOM 607 C CA . SER A 1 83 ? -8.000 -16.168 -0.547 1.00 89.06 83 SER A CA 1
ATOM 608 C C . SER A 1 83 ? -8.873 -16.415 0.694 1.00 89.06 83 SER A C 1
ATOM 610 O O . SER A 1 83 ? -10.043 -16.026 0.737 1.00 89.06 83 SER A O 1
ATOM 612 N N . VAL A 1 84 ? -8.315 -17.070 1.712 1.00 88.25 84 VAL A N 1
ATOM 613 C CA . VAL A 1 84 ? -8.951 -17.263 3.019 1.00 88.25 84 VAL A CA 1
ATOM 614 C C . VAL A 1 84 ? -9.238 -15.904 3.667 1.00 88.25 84 VAL A C 1
ATOM 616 O O . VAL A 1 84 ? -8.375 -15.035 3.785 1.00 88.25 84 VAL A O 1
ATOM 619 N N . ASP A 1 85 ? -10.480 -15.719 4.108 1.00 90.56 85 ASP A N 1
ATOM 620 C CA . ASP A 1 85 ? -10.909 -14.554 4.885 1.00 90.56 85 ASP A CA 1
ATOM 621 C C . ASP A 1 85 ? -10.305 -14.600 6.308 1.00 90.56 85 ASP A C 1
ATOM 623 O O . ASP A 1 85 ? -9.999 -15.665 6.836 1.00 90.56 85 ASP A O 1
ATOM 627 N N . GLY A 1 86 ? -10.131 -13.447 6.953 1.00 89.50 86 GLY A N 1
ATOM 628 C CA . GLY A 1 86 ? -9.510 -13.347 8.280 1.00 89.50 86 GLY A CA 1
ATOM 629 C C . GLY A 1 86 ? -7.980 -13.305 8.269 1.00 89.50 86 GLY A C 1
ATOM 630 O O . GLY A 1 86 ? -7.380 -13.306 9.338 1.00 89.50 86 GLY A O 1
ATOM 631 N N . TRP A 1 87 ? -7.354 -13.217 7.095 1.00 92.00 87 TRP A N 1
ATOM 632 C CA . TRP A 1 87 ? -5.932 -12.910 6.937 1.00 92.00 87 TRP A CA 1
ATOM 633 C C . TRP A 1 87 ? -5.732 -11.559 6.239 1.00 92.00 87 TRP A C 1
ATOM 635 O O . TRP A 1 87 ? -6.687 -10.963 5.728 1.00 92.00 87 TRP A O 1
ATOM 645 N N . GLY A 1 88 ? -4.501 -11.054 6.253 1.00 94.69 88 GLY A N 1
ATOM 646 C CA . GLY A 1 88 ? -4.095 -9.864 5.515 1.00 94.69 88 GLY A CA 1
ATOM 647 C C . GLY A 1 88 ? -2.585 -9.657 5.532 1.00 94.69 88 GLY A C 1
ATOM 648 O O . GLY A 1 88 ? -1.877 -10.209 6.374 1.00 94.69 88 GLY A O 1
ATOM 649 N N . VAL A 1 89 ? -2.098 -8.843 4.602 1.00 97.62 89 VAL A N 1
ATOM 650 C CA . VAL A 1 89 ? -0.694 -8.421 4.559 1.00 97.62 89 VAL A CA 1
ATOM 651 C C . VAL A 1 89 ? -0.571 -7.057 5.215 1.00 97.62 89 VAL A C 1
ATOM 653 O O . VAL A 1 89 ? -1.353 -6.157 4.916 1.00 97.62 89 VAL A O 1
ATOM 656 N N . LYS A 1 90 ? 0.407 -6.882 6.098 1.00 98.00 90 LYS A N 1
ATOM 657 C CA . LYS A 1 90 ? 0.724 -5.586 6.693 1.00 98.00 90 LYS A CA 1
ATOM 658 C C . LYS A 1 90 ? 2.086 -5.117 6.212 1.00 98.00 90 LYS A C 1
ATOM 660 O O . LYS A 1 90 ? 3.079 -5.794 6.428 1.00 98.00 90 LYS A O 1
ATOM 665 N N . VAL A 1 91 ? 2.130 -3.967 5.562 1.00 98.31 91 VAL A N 1
ATOM 666 C CA . VAL A 1 91 ? 3.357 -3.320 5.103 1.00 98.31 91 VAL A CA 1
ATOM 667 C C . VAL A 1 91 ? 3.758 -2.287 6.150 1.00 98.31 91 VAL A C 1
ATOM 669 O O . VAL A 1 91 ? 2.943 -1.439 6.515 1.00 98.31 91 VAL A O 1
ATOM 672 N N . VAL A 1 92 ? 4.988 -2.380 6.653 1.00 98.25 92 VAL A N 1
ATOM 673 C CA . VAL A 1 92 ? 5.530 -1.495 7.697 1.00 98.25 92 VAL A CA 1
ATOM 674 C C . VAL A 1 92 ? 6.904 -0.966 7.298 1.00 98.25 92 VAL A C 1
ATOM 676 O O . VAL A 1 92 ? 7.564 -1.537 6.430 1.00 98.25 92 VAL A O 1
ATOM 679 N N . ASN A 1 93 ? 7.342 0.110 7.961 1.00 97.25 93 ASN A N 1
ATOM 680 C CA . ASN A 1 93 ? 8.670 0.707 7.773 1.00 97.25 93 ASN A CA 1
ATOM 681 C C . ASN A 1 93 ? 8.960 1.050 6.298 1.00 97.25 93 ASN A C 1
ATOM 683 O O . ASN A 1 93 ? 10.047 0.804 5.790 1.00 97.25 93 ASN A O 1
ATOM 687 N N . GLY A 1 94 ? 7.950 1.588 5.607 1.00 96.88 94 GLY A N 1
ATOM 688 C CA . GLY A 1 94 ? 7.945 1.792 4.159 1.00 96.88 94 GLY A CA 1
ATOM 689 C C . GLY A 1 94 ? 8.494 3.121 3.661 1.00 96.88 94 GLY A C 1
ATOM 690 O O . GLY A 1 94 ? 8.397 3.354 2.464 1.00 96.88 94 GLY A O 1
ATOM 691 N N . SER A 1 95 ? 9.037 3.997 4.513 1.00 95.69 95 SER A N 1
ATOM 692 C CA . SER A 1 95 ? 9.461 5.353 4.116 1.00 95.69 95 SER A CA 1
ATOM 693 C C . SER A 1 95 ? 10.430 5.380 2.929 1.00 95.69 95 SER A C 1
ATOM 695 O O . SER A 1 95 ? 10.415 6.323 2.147 1.00 95.69 95 SER A O 1
ATOM 697 N N . SER A 1 96 ? 11.232 4.329 2.750 1.00 95.19 96 SER A N 1
ATOM 698 C CA . SER A 1 96 ? 12.026 4.102 1.543 1.00 95.19 96 SER A CA 1
ATOM 699 C C . SER A 1 96 ? 11.835 2.665 1.070 1.00 95.19 96 SER A C 1
ATOM 701 O O . SER A 1 96 ? 11.772 1.746 1.886 1.00 95.19 96 SER A O 1
ATOM 703 N N . ILE A 1 97 ? 11.752 2.473 -0.244 1.00 96.62 97 ILE A N 1
ATOM 704 C CA . ILE A 1 97 ? 11.592 1.158 -0.873 1.00 96.62 97 ILE A CA 1
ATOM 705 C C . ILE A 1 97 ? 12.926 0.682 -1.480 1.00 96.62 97 ILE A C 1
ATOM 707 O O . ILE A 1 97 ? 13.797 1.518 -1.743 1.00 96.62 97 ILE A O 1
ATOM 711 N N . PRO A 1 98 ? 13.120 -0.635 -1.676 1.00 96.56 98 PRO A N 1
ATOM 712 C CA . PRO A 1 98 ? 14.212 -1.167 -2.482 1.00 96.56 98 PRO A CA 1
ATOM 713 C C . PRO A 1 98 ? 14.234 -0.554 -3.883 1.00 96.56 98 PRO A C 1
ATOM 715 O O . PRO A 1 98 ? 13.225 -0.571 -4.588 1.00 96.56 98 PRO A O 1
ATOM 718 N N . ASP A 1 99 ? 15.400 -0.053 -4.273 1.00 96.00 99 ASP A N 1
ATOM 719 C CA . ASP A 1 99 ? 15.691 0.419 -5.629 1.00 96.00 99 ASP A CA 1
ATOM 720 C C . ASP A 1 99 ? 17.177 0.152 -5.937 1.00 96.00 99 ASP A C 1
ATOM 722 O O . ASP A 1 99 ? 17.991 1.078 -6.006 1.00 96.00 99 ASP A O 1
ATOM 726 N N . PRO A 1 100 ? 17.594 -1.130 -5.982 1.00 96.00 100 PRO A N 1
ATOM 727 C CA . PRO A 1 100 ? 19.002 -1.474 -6.100 1.00 96.00 100 PRO A CA 1
ATOM 728 C C . PRO A 1 100 ? 19.551 -1.105 -7.481 1.00 96.00 100 PRO A C 1
ATOM 730 O O . PRO A 1 100 ? 18.899 -1.300 -8.502 1.00 96.00 100 PRO A O 1
ATOM 733 N N . SER A 1 101 ? 20.813 -0.678 -7.533 1.00 95.12 101 SER A N 1
ATOM 734 C CA . SER A 1 101 ? 21.474 -0.253 -8.778 1.00 95.12 101 SER A CA 1
ATOM 735 C C . SER A 1 101 ? 21.664 -1.357 -9.824 1.00 95.12 101 SER A C 1
ATOM 737 O O . SER A 1 101 ? 21.996 -1.054 -10.967 1.00 95.12 101 SER A O 1
ATOM 739 N N . PHE A 1 102 ? 21.499 -2.623 -9.433 1.00 95.00 102 PHE A N 1
ATOM 740 C CA . PHE A 1 102 ? 21.554 -3.776 -10.331 1.00 95.00 102 PHE A CA 1
ATOM 741 C C . PHE A 1 102 ? 20.186 -4.145 -10.928 1.00 95.00 102 PHE A C 1
ATOM 743 O O . PHE A 1 102 ? 20.140 -5.039 -11.767 1.00 95.00 102 PHE A O 1
ATOM 750 N N . ALA A 1 103 ? 19.081 -3.526 -10.492 1.00 93.44 103 ALA A N 1
ATOM 751 C CA . ALA A 1 103 ? 17.768 -3.793 -11.072 1.00 93.44 103 ALA A CA 1
ATOM 752 C C . ALA A 1 103 ? 17.641 -3.167 -12.466 1.00 93.44 103 ALA A C 1
ATOM 754 O O . ALA A 1 103 ? 18.032 -2.019 -12.677 1.00 93.44 103 ALA A O 1
ATOM 755 N N . ASP A 1 104 ? 17.038 -3.911 -13.396 1.00 89.44 104 ASP A N 1
ATOM 756 C CA . ASP A 1 104 ? 16.715 -3.406 -14.736 1.00 89.44 104 ASP A CA 1
ATOM 757 C C . ASP A 1 104 ? 15.619 -2.325 -14.694 1.00 89.44 104 ASP A C 1
ATOM 759 O O . ASP A 1 104 ? 15.685 -1.336 -15.425 1.00 89.44 104 ASP A O 1
ATOM 763 N N . ASP A 1 105 ? 14.624 -2.510 -13.820 1.00 88.75 105 ASP A N 1
ATOM 764 C CA . ASP A 1 105 ? 13.510 -1.588 -13.599 1.00 88.75 105 ASP A CA 1
ATOM 765 C C . ASP A 1 105 ? 13.613 -0.965 -12.200 1.00 88.75 105 ASP A C 1
ATOM 767 O O . ASP A 1 105 ? 13.789 -1.671 -11.205 1.00 88.75 105 ASP A O 1
ATOM 771 N N . SER A 1 106 ? 13.455 0.359 -12.120 1.00 93.62 106 SER A N 1
ATOM 772 C CA . SER A 1 106 ? 13.457 1.084 -10.846 1.00 93.62 106 SER A CA 1
ATOM 773 C C . SER A 1 106 ? 12.155 0.875 -10.068 1.00 93.62 106 SER A C 1
ATOM 775 O O . SER A 1 106 ? 11.059 0.850 -10.637 1.00 93.62 106 SER A O 1
ATOM 777 N N . GLY A 1 107 ? 12.286 0.798 -8.746 1.00 95.94 107 GLY A N 1
ATOM 778 C CA . GLY A 1 107 ? 11.193 0.802 -7.783 1.00 95.94 107 GLY A CA 1
ATOM 779 C C . GLY A 1 107 ? 10.619 -0.554 -7.405 1.00 95.94 107 GLY A C 1
ATOM 780 O O . GLY A 1 107 ? 11.256 -1.598 -7.549 1.00 95.94 107 GLY A O 1
ATOM 781 N N . MET A 1 108 ? 9.421 -0.526 -6.810 1.00 97.19 108 MET A N 1
ATOM 782 C CA . MET A 1 108 ? 8.853 -1.709 -6.166 1.00 97.19 108 MET A CA 1
ATOM 783 C C . MET A 1 108 ? 7.326 -1.769 -6.186 1.00 97.19 108 MET A C 1
ATOM 785 O O . MET A 1 108 ? 6.627 -0.808 -5.869 1.00 97.19 108 MET A O 1
ATOM 789 N N . THR A 1 109 ? 6.809 -2.968 -6.429 1.00 98.38 109 THR A N 1
ATOM 790 C CA . THR A 1 109 ? 5.401 -3.314 -6.265 1.00 98.38 109 THR A CA 1
ATOM 791 C C . THR A 1 109 ? 5.228 -4.365 -5.176 1.00 98.38 109 THR A C 1
ATOM 793 O O . THR A 1 109 ? 5.830 -5.435 -5.245 1.00 98.38 109 THR A O 1
ATOM 796 N N . VAL A 1 110 ? 4.354 -4.100 -4.201 1.00 98.44 110 VAL A N 1
ATOM 797 C CA . VAL A 1 110 ? 3.852 -5.128 -3.274 1.00 98.44 110 VAL A CA 1
ATOM 798 C C . VAL A 1 110 ? 2.476 -5.568 -3.734 1.00 98.44 110 VAL A C 1
ATOM 800 O O . VAL A 1 110 ? 1.569 -4.747 -3.866 1.00 98.44 110 VAL A O 1
ATOM 803 N N . ALA A 1 111 ? 2.301 -6.868 -3.930 1.00 97.94 111 ALA A N 1
ATOM 804 C CA . ALA A 1 111 ? 1.041 -7.455 -4.346 1.00 97.94 111 ALA A CA 1
ATOM 805 C C . ALA A 1 111 ? 0.599 -8.582 -3.407 1.00 97.94 111 ALA A C 1
ATOM 807 O O . ALA A 1 111 ? 1.418 -9.332 -2.879 1.00 97.94 111 ALA A O 1
ATOM 808 N N . THR A 1 112 ? -0.710 -8.739 -3.220 1.00 97.00 112 THR A N 1
ATOM 809 C CA . THR A 1 112 ? -1.293 -9.874 -2.496 1.00 97.00 112 THR A CA 1
ATOM 810 C C . THR A 1 112 ? -2.676 -10.236 -3.039 1.00 97.00 112 THR A C 1
ATOM 812 O O . THR A 1 112 ? -3.397 -9.386 -3.556 1.00 97.00 112 THR A O 1
ATOM 815 N N . ASN A 1 113 ? -3.066 -11.506 -2.904 1.00 94.44 113 ASN A N 1
ATOM 816 C CA . ASN A 1 113 ? -4.419 -11.996 -3.196 1.00 94.44 113 ASN A CA 1
ATOM 817 C C . ASN A 1 113 ? -5.429 -11.726 -2.061 1.00 94.44 113 ASN A C 1
ATOM 819 O O . ASN A 1 113 ? -6.549 -12.237 -2.103 1.00 94.44 113 ASN A O 1
ATOM 823 N N . ASN A 1 114 ? -5.044 -10.969 -1.032 1.00 95.19 114 ASN A N 1
ATOM 824 C CA . ASN A 1 114 ? -5.891 -10.639 0.113 1.00 95.19 114 ASN A CA 1
ATOM 825 C C . ASN A 1 114 ? -5.915 -9.120 0.365 1.00 95.19 114 ASN A C 1
ATOM 827 O O . ASN A 1 114 ? -5.559 -8.329 -0.506 1.00 95.19 114 ASN A O 1
ATOM 831 N N . VAL A 1 115 ? -6.376 -8.683 1.535 1.00 96.81 115 VAL A N 1
ATOM 832 C CA . VAL A 1 115 ? -6.321 -7.272 1.935 1.00 96.81 115 VAL A CA 1
ATOM 833 C C . VAL A 1 115 ? -4.911 -6.861 2.347 1.00 96.81 115 VAL A C 1
ATOM 835 O O . VAL A 1 115 ? -4.135 -7.677 2.853 1.00 96.81 115 VAL A O 1
ATOM 838 N N . MET A 1 116 ? -4.617 -5.573 2.202 1.00 98.50 116 MET A N 1
ATOM 839 C CA . MET A 1 116 ? -3.361 -4.973 2.628 1.00 98.50 116 MET A CA 1
ATOM 840 C C . MET A 1 116 ? -3.598 -3.821 3.608 1.00 98.50 116 MET A C 1
ATOM 842 O O . MET A 1 116 ? -4.482 -2.985 3.411 1.00 98.50 116 MET A O 1
ATOM 846 N N . TYR A 1 117 ? -2.776 -3.763 4.649 1.00 98.56 117 TYR A N 1
ATOM 847 C CA . TYR A 1 117 ? -2.704 -2.671 5.612 1.00 98.56 117 TYR A CA 1
ATOM 848 C C . TYR A 1 117 ? -1.343 -2.001 5.480 1.00 98.56 117 TYR A C 1
ATOM 850 O O . TYR A 1 117 ? -0.319 -2.663 5.601 1.00 98.56 117 TYR A O 1
ATOM 858 N N . VAL A 1 118 ? -1.318 -0.701 5.229 1.00 98.75 118 VAL A N 1
ATOM 859 C CA . VAL A 1 118 ? -0.090 0.080 5.057 1.00 98.75 118 VAL A CA 1
ATOM 860 C C . VAL A 1 118 ? 0.068 0.931 6.300 1.00 98.75 118 VAL A C 1
ATOM 862 O O . VAL A 1 118 ? -0.720 1.853 6.494 1.00 98.75 118 VAL A O 1
ATOM 865 N N . GLN A 1 119 ? 1.023 0.590 7.166 1.00 98.44 119 GLN A N 1
ATOM 866 C CA . GLN A 1 119 ? 1.277 1.341 8.390 1.00 98.44 119 GLN A CA 1
ATOM 867 C C . GLN A 1 119 ? 2.472 2.275 8.228 1.00 98.44 119 GLN A C 1
ATOM 869 O O . GLN A 1 119 ? 3.594 1.840 7.973 1.00 98.44 119 GLN A O 1
ATOM 874 N N . GLY A 1 120 ? 2.222 3.552 8.497 1.00 98.25 120 GLY A N 1
ATOM 875 C CA . GLY A 1 120 ? 3.225 4.599 8.433 1.00 98.25 120 GLY A CA 1
ATOM 876 C C . GLY A 1 120 ? 3.309 5.248 7.059 1.00 98.25 120 GLY A C 1
ATOM 877 O O . GLY A 1 120 ? 2.375 5.179 6.260 1.00 98.25 120 GLY A O 1
ATOM 878 N N . HIS A 1 121 ? 4.433 5.915 6.819 1.00 98.12 121 HIS A N 1
ATOM 879 C CA . HIS A 1 121 ? 4.742 6.471 5.510 1.00 98.12 121 HIS A CA 1
ATOM 880 C C . HIS A 1 121 ? 5.179 5.356 4.559 1.00 98.12 121 HIS A C 1
ATOM 882 O O . HIS A 1 121 ? 5.749 4.347 4.990 1.00 98.12 121 HIS A O 1
ATOM 888 N N . PHE A 1 122 ? 4.912 5.534 3.270 1.00 98.38 122 PHE A N 1
ATOM 889 C CA . PHE A 1 122 ? 5.321 4.581 2.248 1.00 98.38 122 PHE A CA 1
ATOM 890 C C . PHE A 1 122 ? 5.868 5.312 1.026 1.00 98.38 122 PHE A C 1
ATOM 892 O O . PHE A 1 122 ? 5.152 6.114 0.428 1.00 98.38 122 PHE A O 1
ATOM 899 N N . ASN A 1 123 ? 7.118 5.007 0.668 1.00 97.25 123 ASN A N 1
ATOM 900 C CA . ASN A 1 123 ? 7.891 5.643 -0.396 1.00 97.25 123 ASN A CA 1
ATOM 901 C C . ASN A 1 123 ? 7.891 7.182 -0.291 1.00 97.25 123 ASN A C 1
ATOM 903 O O . ASN A 1 123 ? 7.726 7.884 -1.282 1.00 97.25 123 ASN A O 1
ATOM 907 N N . ALA A 1 124 ? 7.978 7.685 0.939 1.00 96.00 124 ALA A N 1
ATOM 908 C CA . ALA A 1 124 ? 7.894 9.098 1.278 1.00 96.00 124 ALA A CA 1
ATOM 909 C C . ALA A 1 124 ? 8.554 9.358 2.638 1.00 96.00 124 ALA A C 1
ATOM 911 O O . ALA A 1 124 ? 8.576 8.477 3.510 1.00 96.00 124 ALA A O 1
ATOM 912 N N . ASP A 1 125 ? 9.063 10.573 2.835 1.00 93.75 125 ASP A N 1
ATOM 913 C CA . ASP A 1 125 ? 9.789 10.953 4.056 1.00 93.75 125 ASP A CA 1
ATOM 914 C C . ASP A 1 125 ? 8.865 11.268 5.249 1.00 93.75 125 ASP A C 1
ATOM 916 O O . ASP A 1 125 ? 9.284 11.152 6.404 1.00 93.75 125 ASP A O 1
ATOM 920 N N . GLY A 1 126 ? 7.595 11.588 4.983 1.00 94.81 126 GLY A N 1
ATOM 921 C CA . GLY A 1 126 ? 6.621 11.939 6.008 1.00 94.81 126 GLY A CA 1
ATOM 922 C C . GLY A 1 126 ? 6.749 13.361 6.548 1.00 94.81 126 GLY A C 1
ATOM 923 O O . GLY A 1 126 ? 6.174 13.657 7.601 1.00 94.81 126 GLY A O 1
ATOM 924 N N . ASP A 1 127 ? 7.466 14.238 5.851 1.00 95.56 127 ASP A N 1
ATOM 925 C CA . ASP A 1 127 ? 7.553 15.655 6.166 1.00 95.56 127 ASP A CA 1
ATOM 926 C C . ASP A 1 127 ? 6.489 16.435 5.367 1.00 95.56 127 ASP A C 1
ATOM 928 O O . ASP A 1 127 ? 6.566 16.558 4.148 1.00 95.56 127 ASP A O 1
ATOM 932 N N . PRO A 1 128 ? 5.479 17.043 6.016 1.00 94.75 128 PRO A N 1
ATOM 933 C CA . PRO A 1 128 ? 4.448 17.790 5.295 1.00 94.75 128 PRO A CA 1
ATOM 934 C C . PRO A 1 128 ? 4.984 19.019 4.537 1.00 94.75 128 PRO A C 1
ATOM 936 O O . PRO A 1 128 ? 4.239 19.587 3.729 1.00 94.75 128 PRO A O 1
ATOM 939 N N . SER A 1 129 ? 6.221 19.454 4.818 1.00 95.12 129 SER A N 1
ATOM 940 C CA . SER A 1 129 ? 6.894 20.580 4.163 1.00 95.12 129 SER A CA 1
ATOM 941 C C . SER A 1 129 ? 7.654 20.206 2.887 1.00 95.12 129 SER A C 1
ATOM 943 O O . SER A 1 129 ? 8.006 21.108 2.120 1.00 95.12 129 SER A O 1
ATOM 945 N N . THR A 1 130 ? 7.868 18.915 2.630 1.00 94.19 130 THR A N 1
ATOM 946 C CA . THR A 1 130 ? 8.442 18.399 1.383 1.00 94.19 130 THR A CA 1
ATOM 947 C C . THR A 1 130 ? 7.333 17.876 0.471 1.00 94.19 130 THR A C 1
ATOM 949 O O . THR A 1 130 ? 6.191 17.669 0.897 1.00 94.19 130 THR A O 1
ATOM 952 N N . GLY A 1 131 ? 7.655 17.757 -0.820 1.00 92.56 131 GLY A N 1
ATOM 953 C CA . GLY A 1 131 ? 6.762 17.199 -1.832 1.00 92.56 131 GLY A CA 1
ATOM 954 C C . GLY A 1 131 ? 5.405 17.892 -1.964 1.00 92.56 131 GLY A C 1
ATOM 955 O O . GLY A 1 131 ? 5.117 18.953 -1.406 1.00 92.56 131 GLY A O 1
ATOM 956 N N . THR A 1 132 ? 4.543 17.288 -2.772 1.00 95.75 132 THR A N 1
ATOM 957 C CA . THR A 1 132 ? 3.110 17.595 -2.822 1.00 95.75 132 THR A CA 1
ATOM 958 C C . THR A 1 132 ? 2.336 16.308 -3.089 1.00 95.75 132 THR A C 1
ATOM 960 O O . THR A 1 132 ? 2.914 15.257 -3.361 1.00 95.75 132 THR A O 1
ATOM 963 N N . SER A 1 133 ? 1.008 16.380 -3.116 1.00 95.38 133 SER A N 1
ATOM 964 C CA . SER A 1 133 ? 0.178 15.269 -3.593 1.00 95.38 133 SER A CA 1
ATOM 965 C C . SER A 1 133 ? 0.406 14.884 -5.064 1.00 95.38 133 SER A C 1
ATOM 967 O O . SER A 1 133 ? -0.141 13.886 -5.521 1.00 95.38 133 SER A O 1
ATOM 969 N N . GLN A 1 134 ? 1.215 15.637 -5.817 1.00 95.88 134 GLN A N 1
ATOM 970 C CA . GLN A 1 134 ? 1.531 15.354 -7.223 1.00 95.88 134 GLN A CA 1
ATOM 971 C C . GLN A 1 134 ? 3.024 15.151 -7.479 1.00 95.88 134 GLN A C 1
ATOM 973 O O . GLN A 1 134 ? 3.378 14.404 -8.387 1.00 95.88 134 GLN A O 1
ATOM 978 N N . ASN A 1 135 ? 3.893 15.806 -6.708 1.00 94.69 135 ASN A N 1
ATOM 979 C CA . ASN A 1 135 ? 5.333 15.835 -6.946 1.00 94.69 135 ASN A CA 1
ATOM 980 C C . ASN A 1 135 ? 6.098 15.177 -5.795 1.00 94.69 135 ASN A C 1
ATOM 982 O O . ASN A 1 135 ? 5.669 15.329 -4.649 1.00 94.69 135 ASN A O 1
ATOM 986 N 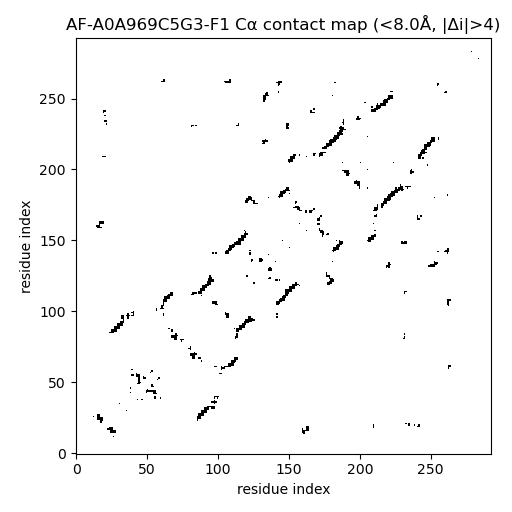N . PRO A 1 136 ? 7.209 14.485 -6.097 1.00 92.56 136 PRO A N 1
ATOM 987 C CA . PRO A 1 136 ? 7.994 13.755 -5.111 1.00 92.56 136 PRO A CA 1
ATOM 988 C C . PRO A 1 136 ? 8.643 14.677 -4.076 1.00 92.56 136 PRO A C 1
ATOM 990 O O . PRO A 1 136 ? 8.852 15.868 -4.324 1.00 92.56 136 PRO A O 1
ATOM 993 N N . ASP A 1 137 ? 9.000 14.099 -2.931 1.00 90.19 137 ASP A N 1
ATOM 994 C CA . ASP A 1 137 ? 9.618 14.816 -1.805 1.00 90.19 137 ASP A CA 1
ATOM 995 C C . ASP A 1 137 ? 11.043 15.282 -2.144 1.00 90.19 137 ASP A C 1
ATOM 997 O O . ASP A 1 137 ? 11.549 16.265 -1.599 1.00 90.19 137 ASP A O 1
ATOM 1001 N N . ASN A 1 138 ? 11.684 14.602 -3.100 1.00 84.38 138 ASN A N 1
ATOM 1002 C CA . ASN A 1 138 ? 13.003 14.916 -3.632 1.00 84.38 138 ASN A CA 1
ATOM 1003 C C . ASN A 1 138 ? 13.119 14.496 -5.118 1.00 84.38 138 ASN A C 1
ATOM 1005 O O . ASN A 1 138 ? 12.171 13.996 -5.717 1.00 84.38 138 ASN A O 1
ATOM 1009 N N . ASN A 1 139 ? 14.288 14.703 -5.735 1.00 75.06 139 ASN A N 1
ATOM 1010 C CA . ASN A 1 139 ? 14.506 14.424 -7.165 1.00 75.06 139 ASN A CA 1
ATOM 1011 C C . ASN A 1 139 ? 14.656 12.927 -7.519 1.00 75.06 139 ASN A C 1
ATOM 1013 O O . ASN A 1 139 ? 14.865 12.611 -8.688 1.00 75.06 139 ASN A O 1
ATOM 1017 N N . VAL A 1 140 ? 14.613 12.020 -6.539 1.00 76.81 140 VAL A N 1
ATOM 1018 C CA . VAL A 1 140 ? 14.851 10.578 -6.699 1.00 76.81 140 VAL A CA 1
ATOM 1019 C C . VAL A 1 140 ? 13.770 9.809 -5.930 1.00 76.81 140 VAL A C 1
ATOM 1021 O O . VAL A 1 140 ? 13.999 9.297 -4.837 1.00 76.81 140 VAL A O 1
ATOM 1024 N N . GLU A 1 141 ? 12.566 9.750 -6.500 1.00 90.75 141 GLU A N 1
ATOM 1025 C CA . GLU A 1 141 ? 11.485 8.890 -6.012 1.00 90.75 141 GLU A CA 1
ATOM 1026 C C . GLU A 1 141 ? 11.308 7.706 -6.977 1.00 90.75 141 GLU A C 1
ATOM 1028 O O . GLU A 1 141 ? 10.885 7.915 -8.119 1.00 90.75 141 GLU A O 1
ATOM 1033 N N . PRO A 1 142 ? 11.623 6.471 -6.554 1.00 95.06 142 PRO A N 1
ATOM 1034 C CA . PRO A 1 142 ? 11.356 5.295 -7.369 1.00 95.06 142 PRO A CA 1
ATOM 1035 C C . PRO A 1 142 ? 9.842 5.045 -7.495 1.00 95.06 142 PRO A C 1
ATOM 1037 O O . PRO A 1 142 ? 9.093 5.267 -6.535 1.00 95.06 142 PRO A O 1
ATOM 1040 N N . PRO A 1 143 ? 9.344 4.571 -8.652 1.00 96.25 143 PRO A N 1
ATOM 1041 C CA . PRO A 1 143 ? 7.920 4.335 -8.833 1.00 96.25 143 PRO A CA 1
ATOM 1042 C C . PRO A 1 143 ? 7.464 3.127 -8.003 1.00 96.25 143 PRO A C 1
ATOM 1044 O O . PRO A 1 143 ? 8.082 2.063 -8.026 1.00 96.25 143 PRO A O 1
ATOM 1047 N N . ALA A 1 144 ? 6.343 3.271 -7.293 1.00 97.81 144 ALA A N 1
ATOM 1048 C CA . ALA A 1 144 ? 5.828 2.214 -6.429 1.00 97.81 144 ALA A CA 1
ATOM 1049 C C . ALA A 1 144 ? 4.362 1.868 -6.688 1.00 97.81 144 ALA A C 1
ATOM 1051 O O . ALA A 1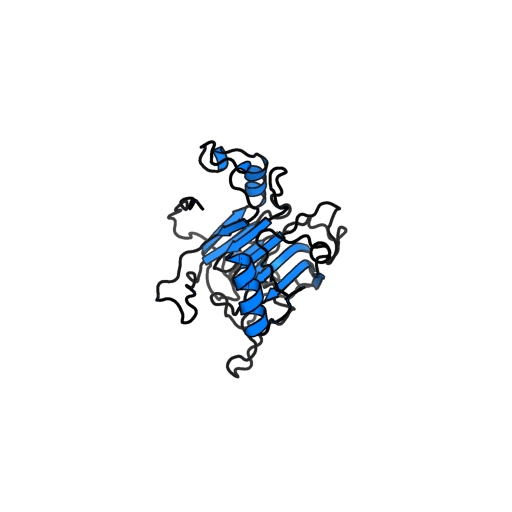 144 ? 3.566 2.736 -7.059 1.00 97.81 144 ALA A O 1
ATOM 1052 N N . ALA A 1 145 ? 3.986 0.611 -6.447 1.00 98.31 145 ALA A N 1
ATOM 1053 C CA . ALA A 1 145 ? 2.589 0.187 -6.436 1.00 98.31 145 ALA A CA 1
ATOM 1054 C C . ALA A 1 145 ? 2.259 -0.733 -5.261 1.00 98.31 145 ALA A C 1
ATOM 1056 O O . ALA A 1 145 ? 3.065 -1.549 -4.817 1.00 98.31 145 ALA A O 1
ATOM 1057 N N . LEU A 1 146 ? 1.021 -0.627 -4.796 1.00 98.69 146 LEU A N 1
ATOM 1058 C CA . LEU A 1 146 ? 0.407 -1.522 -3.833 1.00 98.69 146 LEU A CA 1
ATOM 1059 C C . LEU A 1 146 ? -0.833 -2.140 -4.480 1.00 98.69 146 LEU A C 1
ATOM 1061 O O . LEU A 1 146 ? -1.721 -1.430 -4.964 1.00 98.69 146 LEU A O 1
ATOM 1065 N N . VAL A 1 147 ? -0.875 -3.470 -4.509 1.00 98.31 147 VAL A N 1
ATOM 1066 C CA . VAL A 1 147 ? -1.891 -4.253 -5.216 1.00 98.31 147 VAL A CA 1
ATOM 1067 C C . VAL A 1 147 ? -2.532 -5.247 -4.253 1.00 98.31 147 VAL A C 1
ATOM 1069 O O . VAL A 1 147 ? -1.860 -6.121 -3.709 1.00 98.31 147 VAL A O 1
ATOM 1072 N N . ALA A 1 148 ? -3.833 -5.112 -4.009 1.00 97.62 148 ALA A N 1
ATOM 1073 C CA . ALA A 1 148 ? -4.546 -5.932 -3.027 1.00 97.62 148 ALA A CA 1
ATOM 1074 C C . ALA A 1 148 ? -6.056 -5.947 -3.292 1.00 97.62 148 ALA A C 1
ATOM 1076 O O . ALA A 1 148 ? -6.569 -5.103 -4.019 1.00 97.62 148 ALA A O 1
ATOM 1077 N N . ASP A 1 149 ? -6.801 -6.839 -2.635 1.00 96.31 149 ASP A N 1
ATOM 1078 C CA . ASP A 1 149 ? -8.274 -6.818 -2.670 1.00 96.31 149 ASP A CA 1
ATOM 1079 C C . ASP A 1 149 ? -8.843 -5.472 -2.190 1.00 96.31 149 ASP A C 1
ATOM 1081 O O . ASP A 1 149 ? -9.784 -4.923 -2.768 1.00 96.31 149 ASP A O 1
ATOM 1085 N N . ALA A 1 150 ? -8.228 -4.935 -1.137 1.00 96.06 150 ALA A N 1
ATOM 1086 C CA . ALA A 1 150 ? -8.471 -3.616 -0.585 1.00 96.06 150 ALA A CA 1
ATOM 1087 C C . ALA A 1 150 ? -7.228 -3.140 0.174 1.00 96.06 150 ALA A C 1
ATOM 1089 O O . ALA A 1 150 ? -6.544 -3.950 0.803 1.00 96.06 150 ALA A O 1
ATOM 1090 N N . ILE A 1 151 ? -6.977 -1.829 0.161 1.00 98.31 151 ILE A N 1
ATOM 1091 C CA . ILE A 1 151 ? -5.862 -1.202 0.881 1.00 98.31 151 ILE A CA 1
ATOM 1092 C C . ILE A 1 151 ? -6.412 -0.317 1.995 1.00 98.31 151 ILE A C 1
ATOM 1094 O O . ILE A 1 151 ? -7.267 0.538 1.758 1.00 98.31 151 ILE A O 1
ATOM 1098 N N . THR A 1 152 ? -5.894 -0.513 3.204 1.00 98.19 152 THR A N 1
ATOM 1099 C CA . THR A 1 152 ? -6.175 0.314 4.377 1.00 98.19 152 THR A CA 1
ATOM 1100 C C . THR A 1 152 ? -4.914 1.057 4.787 1.00 98.19 152 THR A C 1
ATOM 1102 O O . THR A 1 152 ? -3.891 0.427 5.036 1.00 98.19 152 THR A O 1
ATOM 1105 N N . VAL A 1 153 ? -4.987 2.382 4.895 1.00 98.56 153 VAL A N 1
ATOM 1106 C CA . VAL A 1 153 ? -3.886 3.208 5.403 1.00 98.56 153 VAL A CA 1
ATOM 1107 C C . VAL A 1 153 ? -4.036 3.370 6.913 1.00 98.56 153 VAL A C 1
ATOM 1109 O O . VAL A 1 153 ? -5.107 3.731 7.411 1.00 98.56 153 VAL A O 1
ATOM 1112 N N . LEU A 1 154 ? -2.945 3.094 7.620 1.00 98.38 154 LEU A N 1
ATOM 1113 C CA . LEU A 1 154 ? -2.790 3.182 9.063 1.00 98.38 154 LEU A CA 1
ATOM 1114 C C . LEU A 1 154 ? -1.629 4.127 9.375 1.00 98.38 154 LEU A C 1
ATOM 1116 O O . LEU A 1 154 ? -0.589 4.111 8.718 1.00 98.38 154 LEU A O 1
ATOM 1120 N N . SER A 1 155 ? -1.786 4.962 10.385 1.00 97.88 155 SER A N 1
ATOM 1121 C CA . SER A 1 155 ? -0.768 5.916 10.786 1.00 97.88 155 SER A CA 1
ATOM 1122 C C . SER A 1 155 ? 0.373 5.261 11.568 1.00 97.88 155 SER A C 1
ATOM 1124 O O . SER A 1 155 ? 0.199 4.173 12.121 1.00 97.88 155 SER A O 1
ATOM 1126 N N . PRO A 1 156 ? 1.536 5.927 11.701 1.00 96.88 156 PRO A N 1
ATOM 1127 C CA . PRO A 1 156 ? 2.604 5.468 12.588 1.00 96.88 156 PRO A CA 1
ATOM 1128 C C . PRO A 1 156 ? 2.157 5.225 14.040 1.00 96.88 156 PRO A C 1
ATOM 1130 O O . PRO A 1 156 ? 2.785 4.440 14.739 1.00 96.88 156 PRO A O 1
ATOM 1133 N N . ALA A 1 157 ? 1.076 5.873 14.496 1.00 96.00 157 ALA A N 1
ATOM 1134 C CA . ALA A 1 157 ? 0.542 5.723 15.852 1.00 96.00 157 ALA A CA 1
ATOM 1135 C C . ALA A 1 157 ? -0.372 4.494 16.033 1.00 96.00 157 ALA A C 1
ATOM 1137 O O . ALA A 1 157 ? -0.826 4.234 17.151 1.00 96.00 157 ALA A O 1
ATOM 1138 N N . TRP A 1 158 ? -0.663 3.756 14.957 1.00 96.62 158 TRP A N 1
ATOM 1139 C CA . TRP A 1 158 ? -1.526 2.582 15.001 1.00 96.62 158 TRP A CA 1
ATOM 1140 C C . TRP A 1 158 ? -0.955 1.476 15.895 1.00 96.62 158 TRP A C 1
ATOM 1142 O O . TRP A 1 158 ? 0.223 1.127 15.806 1.00 96.62 158 TRP A O 1
ATOM 1152 N N . GLN A 1 159 ? -1.826 0.887 16.716 1.00 93.25 159 GLN A N 1
ATOM 1153 C CA . GLN A 1 159 ? -1.51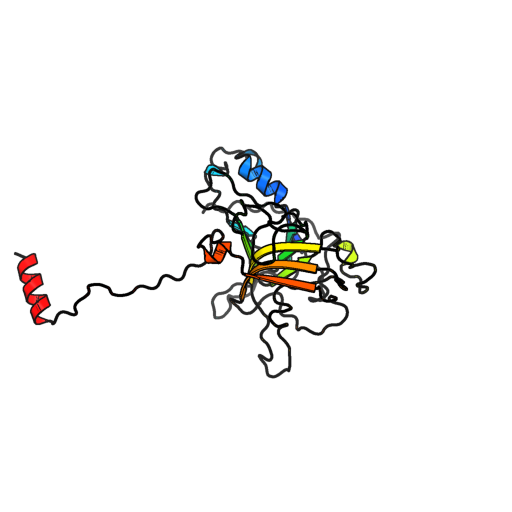8 -0.232 17.607 1.00 93.25 159 GLN A CA 1
ATOM 1154 C C . GLN A 1 159 ? -2.523 -1.356 17.363 1.00 93.25 159 GLN A C 1
ATOM 1156 O O . GLN A 1 159 ? -3.734 -1.167 17.526 1.00 93.25 159 GLN A O 1
ATOM 1161 N N . ASP A 1 160 ? -2.026 -2.531 16.977 1.00 93.06 160 ASP A N 1
ATOM 1162 C CA . ASP A 1 160 ? -2.876 -3.671 16.630 1.00 93.06 160 ASP A CA 1
ATOM 1163 C C . ASP A 1 160 ? -3.685 -4.150 17.840 1.00 93.06 160 ASP A C 1
ATOM 1165 O O . ASP A 1 160 ? -4.850 -4.510 17.698 1.00 93.06 160 ASP A O 1
ATOM 1169 N N . GLU A 1 161 ? -3.132 -4.062 19.046 1.00 90.31 161 GLU A N 1
ATOM 1170 C CA . GLU A 1 161 ? -3.775 -4.492 20.290 1.00 90.31 161 GLU A CA 1
ATOM 1171 C C . GLU A 1 161 ? -4.981 -3.612 20.659 1.00 90.31 161 GLU A C 1
ATOM 1173 O O . GLU A 1 161 ? -5.914 -4.065 21.325 1.00 90.31 161 GLU A O 1
ATOM 1178 N N . LEU A 1 162 ? -4.992 -2.355 20.201 1.00 90.88 162 LEU A N 1
ATOM 1179 C CA . LEU A 1 162 ? -6.051 -1.377 20.472 1.00 90.88 162 LEU A CA 1
ATOM 1180 C C . LEU A 1 162 ? -7.089 -1.284 19.346 1.00 90.88 162 LEU A C 1
ATOM 1182 O O . LEU A 1 162 ? -8.095 -0.582 19.463 1.00 90.88 162 LEU A O 1
ATOM 1186 N N . SER A 1 163 ? -6.886 -2.012 18.254 1.00 92.31 163 SER A N 1
ATOM 1187 C CA . SER A 1 163 ? -7.714 -1.943 17.045 1.00 92.31 163 SER A CA 1
ATOM 1188 C C . SER A 1 163 ? -9.190 -2.334 17.269 1.00 92.31 163 SER A C 1
ATOM 1190 O O . SER A 1 163 ? -10.091 -1.795 16.619 1.00 92.31 163 SER A O 1
ATOM 1192 N N . ASN A 1 164 ? -9.484 -3.184 18.262 1.00 90.94 164 ASN A N 1
ATOM 1193 C CA . ASN A 1 164 ? -10.859 -3.521 18.649 1.00 90.94 164 ASN A CA 1
ATOM 1194 C C . ASN A 1 164 ? -11.490 -2.509 19.623 1.00 90.94 164 ASN A C 1
ATOM 1196 O O . ASN A 1 164 ? -12.569 -2.749 20.152 1.00 90.94 164 ASN A O 1
ATOM 1200 N N . CYS A 1 165 ? -10.892 -1.350 19.882 1.00 89.69 165 CYS A N 1
ATOM 1201 C CA . CYS A 1 165 ? -11.495 -0.331 20.744 1.00 89.69 165 CYS A CA 1
ATOM 1202 C C . CYS A 1 165 ? -12.327 0.679 19.932 1.00 89.69 165 CYS A C 1
ATOM 1204 O O . CYS A 1 165 ? -11.930 1.104 18.852 1.00 89.69 165 CYS A O 1
ATOM 1206 N N . SER A 1 166 ? -13.532 1.044 20.385 1.00 90.50 166 SER A N 1
ATOM 1207 C CA . SER A 1 166 ? -14.469 1.863 19.590 1.00 90.50 166 SER A CA 1
ATOM 1208 C C . SER A 1 166 ? -14.169 3.358 19.623 1.00 90.50 166 SER A C 1
ATOM 1210 O O . SER A 1 166 ? -14.698 4.089 18.787 1.00 90.50 166 SER A O 1
ATOM 1212 N N . ASP A 1 167 ? -13.326 3.809 20.548 1.00 92.75 167 ASP A N 1
ATOM 1213 C CA . ASP A 1 167 ? -13.025 5.222 20.749 1.00 92.75 167 ASP A CA 1
ATOM 1214 C C . ASP A 1 167 ? -11.909 5.717 19.812 1.00 92.75 167 ASP A C 1
ATOM 1216 O O . ASP A 1 167 ? -10.719 5.463 19.984 1.00 92.75 167 ASP A O 1
ATOM 1220 N N . LEU A 1 168 ? -12.303 6.481 18.800 1.00 94.19 168 LEU A N 1
ATOM 1221 C CA . LEU A 1 168 ? -11.385 7.040 17.809 1.00 94.19 168 LEU A CA 1
ATOM 1222 C C . LEU A 1 168 ? -10.448 8.123 18.377 1.00 94.19 168 LEU A C 1
ATOM 1224 O O . LEU A 1 168 ? -9.450 8.445 17.738 1.00 94.19 168 LEU A O 1
ATOM 1228 N N . ASN A 1 169 ? -10.743 8.687 19.551 1.00 90.75 169 ASN A N 1
ATOM 1229 C CA . ASN A 1 169 ? -9.983 9.798 20.127 1.00 90.75 169 ASN A CA 1
ATOM 1230 C C . ASN A 1 169 ? -8.962 9.365 21.186 1.00 90.75 169 ASN A C 1
ATOM 1232 O O . ASN A 1 169 ? -8.035 10.131 21.458 1.00 90.75 169 ASN A O 1
ATOM 1236 N N . SER A 1 170 ? -9.111 8.174 21.773 1.00 87.44 170 SER A N 1
ATOM 1237 C CA . SER A 1 170 ? -8.191 7.656 22.794 1.00 87.44 170 SER A CA 1
ATOM 1238 C C . SER A 1 170 ? -7.317 6.514 22.279 1.00 87.44 170 SER A C 1
ATOM 1240 O O . SER A 1 170 ? -6.096 6.614 22.336 1.00 87.44 170 SER A O 1
ATOM 1242 N N . CYS A 1 171 ? -7.924 5.453 21.747 1.00 88.25 171 CYS A N 1
ATOM 1243 C CA . CYS A 1 171 ? -7.236 4.190 21.470 1.00 88.25 171 CYS A CA 1
ATOM 1244 C C . CYS A 1 171 ? -6.864 3.988 19.995 1.00 88.25 171 CYS A C 1
ATOM 1246 O O . CYS A 1 171 ? -5.908 3.280 19.705 1.00 88.25 171 CYS A O 1
ATOM 1248 N N . ARG A 1 172 ? -7.586 4.616 19.057 1.00 93.56 172 ARG A N 1
ATOM 1249 C CA . ARG A 1 172 ? -7.283 4.568 17.610 1.00 93.56 172 ARG A CA 1
ATOM 1250 C C . ARG A 1 172 ? -7.067 5.953 17.015 1.00 93.56 172 ARG A C 1
ATOM 1252 O O . ARG A 1 172 ? -7.515 6.245 15.908 1.00 93.56 172 ARG A O 1
ATOM 1259 N N . LYS A 1 173 ? -6.434 6.833 17.784 1.00 96.12 173 LYS A N 1
ATOM 1260 C CA . LYS A 1 173 ? -6.090 8.184 17.349 1.00 96.12 173 LYS A CA 1
ATOM 1261 C C . LYS A 1 173 ? -4.876 8.120 16.423 1.00 96.12 173 LYS A C 1
ATOM 1263 O O . LYS A 1 173 ? -3.823 7.648 16.837 1.00 96.12 173 LYS A O 1
ATOM 1268 N N . SER A 1 174 ? -5.022 8.635 15.207 1.00 97.25 174 SER A N 1
ATOM 1269 C CA . SER A 1 174 ? -3.926 8.640 14.230 1.00 97.25 174 SER A CA 1
ATOM 1270 C C . SER A 1 174 ? -2.835 9.672 14.545 1.00 97.25 174 SER A C 1
ATOM 1272 O O . SER A 1 174 ? -3.041 10.633 15.299 1.00 97.25 174 SER A O 1
ATOM 1274 N N . ALA A 1 175 ? -1.669 9.489 13.924 1.00 95.94 175 ALA A N 1
ATOM 1275 C CA . ALA A 1 175 ? -0.602 10.484 13.851 1.00 95.94 175 ALA A CA 1
ATOM 1276 C C . ALA A 1 175 ? -0.990 11.685 12.970 1.00 95.94 175 ALA A C 1
ATOM 1278 O O . ALA A 1 175 ? -1.860 11.591 12.107 1.00 95.94 175 ALA A O 1
ATOM 1279 N N . ASN A 1 176 ? -0.327 12.827 13.176 1.00 95.69 176 ASN A N 1
ATOM 1280 C CA . ASN A 1 176 ? -0.732 14.105 12.576 1.00 95.69 176 ASN A CA 1
ATOM 1281 C C . ASN A 1 176 ? -0.674 14.148 11.043 1.00 95.69 176 ASN A C 1
ATOM 1283 O O . ASN A 1 176 ? -1.468 14.862 10.425 1.00 95.69 176 ASN A O 1
ATOM 1287 N N . PHE A 1 177 ? 0.261 13.410 10.457 1.00 98.00 177 PHE A N 1
ATOM 1288 C CA . PHE A 1 177 ? 0.497 13.379 9.026 1.00 98.00 177 PHE A CA 1
ATOM 1289 C C . PHE A 1 177 ? 0.935 11.978 8.610 1.00 98.00 177 PHE A C 1
ATOM 1291 O O . PHE A 1 177 ? 1.698 11.327 9.324 1.00 98.00 177 PHE A O 1
ATOM 1298 N N . VAL A 1 178 ? 0.427 11.524 7.470 1.00 98.19 178 VAL A N 1
ATOM 1299 C CA . VAL A 1 178 ? 0.844 10.294 6.797 1.00 98.19 178 VAL A CA 1
ATOM 1300 C C . VAL A 1 178 ? 0.965 10.589 5.320 1.00 98.19 178 VAL A C 1
ATOM 1302 O O . VAL A 1 178 ? 0.125 11.296 4.764 1.00 98.19 178 VAL A O 1
ATOM 1305 N N . GLU A 1 179 ? 1.980 10.011 4.696 1.00 98.00 179 GLU A N 1
ATOM 1306 C CA . GLU A 1 179 ? 2.241 10.177 3.276 1.00 98.00 179 GLU A CA 1
ATOM 1307 C C . GLU A 1 179 ? 2.487 8.826 2.627 1.00 98.00 179 GLU A C 1
ATOM 1309 O O . GLU A 1 179 ? 3.279 8.023 3.121 1.00 98.00 179 GLU A O 1
ATOM 1314 N N . VAL A 1 180 ? 1.767 8.572 1.540 1.00 98.44 180 VAL A N 1
ATOM 1315 C CA . VAL A 1 180 ? 1.909 7.359 0.743 1.00 98.44 180 VAL A CA 1
ATOM 1316 C C . VAL A 1 180 ? 2.094 7.746 -0.716 1.00 98.44 180 VAL A C 1
ATOM 1318 O O . VAL A 1 180 ? 1.183 8.313 -1.328 1.00 98.44 180 VAL A O 1
ATOM 1321 N N . SER A 1 181 ? 3.253 7.394 -1.266 1.00 97.88 181 SER A N 1
ATOM 1322 C CA . SER A 1 181 ? 3.581 7.544 -2.679 1.00 97.88 181 SER A CA 1
ATOM 1323 C C . SER A 1 181 ? 3.552 6.190 -3.390 1.00 97.88 181 SER A C 1
ATOM 1325 O O . SER A 1 181 ? 4.536 5.452 -3.413 1.00 97.88 181 SER A O 1
ATOM 1327 N N . ALA A 1 182 ? 2.392 5.808 -3.927 1.00 98.06 182 ALA A N 1
ATOM 1328 C CA . ALA A 1 182 ? 2.234 4.556 -4.667 1.00 98.06 182 ALA A CA 1
ATOM 1329 C C . ALA A 1 182 ? 0.965 4.542 -5.529 1.00 98.06 182 ALA A C 1
ATOM 1331 O O . ALA A 1 182 ? -0.088 5.057 -5.146 1.00 98.06 182 ALA A O 1
ATOM 1332 N N . ALA A 1 183 ? 1.012 3.861 -6.673 1.00 97.88 183 ALA A N 1
ATOM 1333 C CA . ALA A 1 183 ? -0.199 3.442 -7.368 1.00 97.88 183 ALA A CA 1
ATOM 1334 C C . ALA A 1 183 ? -0.970 2.431 -6.508 1.00 97.88 183 ALA A C 1
ATOM 1336 O O . ALA A 1 183 ? -0.395 1.467 -6.011 1.00 97.88 183 ALA A O 1
ATOM 1337 N N . PHE A 1 184 ? -2.271 2.639 -6.331 1.00 98.25 184 PHE A N 1
ATOM 1338 C CA . PHE A 1 184 ? -3.154 1.693 -5.656 1.00 98.25 184 PHE A CA 1
ATOM 1339 C C . PHE A 1 184 ? -3.990 0.980 -6.706 1.00 98.25 184 PHE A C 1
ATOM 1341 O O . PHE A 1 184 ? -4.849 1.600 -7.332 1.00 98.25 184 PHE A O 1
ATOM 1348 N N . LEU A 1 185 ? -3.764 -0.320 -6.873 1.00 97.06 185 LEU A N 1
ATOM 1349 C CA . LEU A 1 185 ? -4.610 -1.174 -7.699 1.00 97.06 185 LEU A CA 1
ATOM 1350 C C . LEU A 1 185 ? -5.410 -2.087 -6.780 1.00 97.06 185 LEU A C 1
ATOM 1352 O O . LEU A 1 185 ? -4.864 -3.010 -6.176 1.00 97.06 185 LEU A O 1
ATOM 1356 N N . THR A 1 186 ? -6.704 -1.810 -6.653 1.00 95.56 186 THR A N 1
ATOM 1357 C CA . THR A 1 186 ? -7.563 -2.539 -5.718 1.00 95.56 186 THR A CA 1
ATOM 1358 C C . THR A 1 186 ? -8.946 -2.820 -6.269 1.00 95.56 186 THR A C 1
ATOM 1360 O O . THR A 1 186 ? -9.355 -2.305 -7.318 1.00 95.56 186 THR A O 1
ATOM 1363 N N . GLY A 1 187 ? -9.666 -3.670 -5.540 1.00 92.50 187 GLY A N 1
ATOM 1364 C CA . GLY A 1 187 ? -11.083 -3.872 -5.741 1.00 92.50 187 GLY A CA 1
ATOM 1365 C C . GLY A 1 187 ? -11.939 -2.836 -5.015 1.00 92.50 187 GLY A C 1
ATOM 1366 O O . GLY A 1 187 ? -11.492 -2.112 -4.120 1.00 92.50 187 GLY A O 1
ATOM 1367 N N . LEU A 1 188 ? -13.220 -2.804 -5.377 1.00 89.56 188 LEU A N 1
ATOM 1368 C CA . LEU A 1 188 ? -14.245 -2.052 -4.657 1.00 89.56 188 LEU A CA 1
ATOM 1369 C C . LEU A 1 188 ? -15.505 -2.884 -4.406 1.00 89.56 188 LEU A C 1
ATOM 1371 O O . LEU A 1 188 ? -15.766 -3.872 -5.087 1.00 89.56 188 LEU A O 1
ATOM 1375 N N . ALA A 1 189 ? -16.318 -2.465 -3.437 1.00 87.81 189 ALA A N 1
ATOM 1376 C CA . ALA A 1 189 ? -17.689 -2.949 -3.289 1.00 87.81 189 ALA A CA 1
ATOM 1377 C C . ALA A 1 189 ? -18.618 -2.003 -4.073 1.00 87.81 189 ALA A C 1
ATOM 1379 O O . ALA A 1 189 ? -18.689 -0.831 -3.698 1.00 87.81 189 ALA A O 1
ATOM 1380 N N . PRO A 1 190 ? -19.307 -2.434 -5.148 1.00 86.62 190 PRO A N 1
ATOM 1381 C CA . PRO A 1 190 ? -20.071 -1.513 -5.991 1.00 86.62 190 PRO A CA 1
ATOM 1382 C C . PRO A 1 190 ? -21.256 -0.871 -5.265 1.00 86.62 190 PRO A C 1
ATOM 1384 O O . PRO A 1 190 ? -21.917 -1.510 -4.441 1.00 86.62 190 PRO A O 1
ATOM 1387 N N . SER A 1 191 ? -21.543 0.388 -5.611 1.00 87.75 191 SER A N 1
ATOM 1388 C CA . SER A 1 191 ? -22.716 1.091 -5.090 1.00 87.75 191 SER A CA 1
ATOM 1389 C C . SER A 1 191 ? -23.977 0.459 -5.657 1.00 87.75 191 SER A C 1
ATOM 1391 O O . SER A 1 191 ? -24.055 0.193 -6.852 1.00 87.75 191 SER A O 1
ATOM 1393 N N . ASP A 1 192 ? -24.949 0.225 -4.785 1.00 84.50 192 ASP A N 1
ATOM 1394 C CA . ASP A 1 192 ? -26.305 -0.191 -5.129 1.00 84.50 192 ASP A CA 1
ATOM 1395 C C . ASP A 1 192 ? -26.427 -1.403 -6.078 1.00 84.50 192 ASP A C 1
ATOM 1397 O O . ASP A 1 192 ? -27.422 -1.570 -6.780 1.00 84.50 192 ASP A O 1
ATOM 1401 N N . LYS A 1 193 ? -25.438 -2.312 -6.070 1.00 83.12 193 LYS A N 1
ATOM 1402 C CA . LYS A 1 193 ? -25.396 -3.494 -6.958 1.00 83.12 193 LYS A CA 1
ATOM 1403 C C . LYS A 1 193 ? -26.683 -4.328 -6.943 1.00 83.12 193 LYS A C 1
ATOM 1405 O O . LYS A 1 193 ? -27.029 -4.956 -7.938 1.00 83.12 193 LYS A O 1
ATOM 1410 N N . PHE A 1 194 ? -27.363 -4.359 -5.800 1.00 85.62 194 PHE A N 1
ATOM 1411 C CA . PHE A 1 194 ? -28.570 -5.152 -5.577 1.00 85.62 194 PHE A CA 1
ATOM 1412 C C . PHE A 1 194 ? -29.794 -4.289 -5.236 1.00 85.62 194 PHE A C 1
ATOM 1414 O O . PHE A 1 194 ? -30.688 -4.784 -4.553 1.00 85.62 194 PHE A O 1
ATOM 1421 N N . ASN A 1 195 ? -29.827 -3.017 -5.659 1.00 85.31 195 ASN A N 1
ATOM 1422 C CA . ASN A 1 195 ? -30.904 -2.071 -5.334 1.00 85.31 195 ASN A CA 1
ATOM 1423 C C . ASN A 1 195 ? -31.190 -2.011 -3.815 1.00 85.31 195 ASN A C 1
ATOM 1425 O O . ASN A 1 195 ? -32.324 -2.125 -3.350 1.00 85.31 195 ASN A O 1
ATOM 1429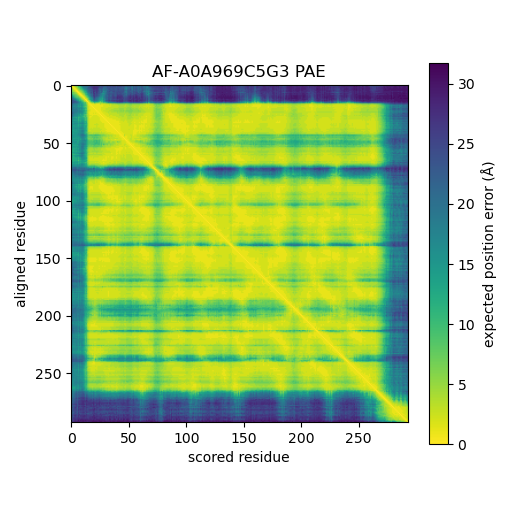 N N . ASN A 1 196 ? -30.115 -1.964 -3.027 1.00 83.25 196 ASN A N 1
ATOM 1430 C CA . ASN A 1 196 ? -30.127 -2.032 -1.568 1.00 83.25 196 ASN A CA 1
ATOM 1431 C C . ASN A 1 196 ? -29.593 -0.753 -0.909 1.00 83.25 196 ASN A C 1
ATOM 1433 O O . ASN A 1 196 ? -29.305 -0.761 0.290 1.00 83.25 196 ASN A O 1
ATOM 1437 N N . ASN A 1 197 ? -29.451 0.323 -1.690 1.00 83.88 197 ASN A N 1
ATOM 1438 C CA . ASN A 1 197 ? -29.011 1.648 -1.266 1.00 83.88 197 ASN A CA 1
ATOM 1439 C C . ASN A 1 197 ? -27.660 1.636 -0.524 1.00 83.88 197 ASN A C 1
ATOM 1441 O O . ASN A 1 197 ? -27.407 2.451 0.366 1.00 83.88 197 ASN A O 1
ATOM 1445 N N . ARG A 1 198 ? -26.784 0.672 -0.845 1.00 84.44 198 ARG A N 1
ATOM 1446 C CA . ARG A 1 198 ? -25.436 0.593 -0.269 1.00 84.44 198 ARG A CA 1
ATOM 1447 C C . ARG A 1 198 ? -24.488 1.496 -1.038 1.00 84.44 198 ARG A C 1
ATOM 1449 O O . ARG A 1 198 ? -24.357 1.372 -2.250 1.00 84.44 198 ARG A O 1
ATOM 1456 N N . TYR A 1 199 ? -23.778 2.348 -0.311 1.00 85.00 199 TYR A N 1
ATOM 1457 C CA . TYR A 1 199 ? -22.731 3.194 -0.867 1.00 85.00 199 TYR A CA 1
ATOM 1458 C C . TYR A 1 199 ? -21.399 2.441 -0.957 1.00 85.00 199 TYR A C 1
ATOM 1460 O O . TYR A 1 199 ? -21.060 1.709 -0.028 1.00 85.00 199 TYR A O 1
ATOM 1468 N N . SER A 1 200 ? -20.643 2.646 -2.042 1.00 81.88 200 SER A N 1
ATOM 1469 C CA . SER A 1 200 ? -19.304 2.076 -2.286 1.00 81.88 200 SER A CA 1
ATOM 1470 C C . SER A 1 200 ? -18.166 2.838 -1.625 1.00 81.88 200 SER A C 1
ATOM 1472 O O . SER A 1 200 ? -17.029 2.373 -1.686 1.00 81.88 200 SER A O 1
ATOM 1474 N N . GLY A 1 201 ? -18.450 3.991 -1.012 1.00 84.44 201 GLY A N 1
ATOM 1475 C CA . GLY A 1 201 ? -17.447 4.836 -0.363 1.00 84.44 201 GLY A CA 1
ATOM 1476 C C . GLY A 1 201 ? -16.832 5.895 -1.269 1.00 84.44 201 GLY A C 1
ATOM 1477 O O . GLY A 1 201 ? -16.125 6.749 -0.744 1.00 84.44 201 GLY A O 1
ATOM 1478 N N . GLY A 1 202 ? -17.109 5.849 -2.576 1.00 87.44 202 GLY A N 1
ATOM 1479 C CA . GLY A 1 202 ? -16.603 6.814 -3.551 1.00 87.44 202 GLY A CA 1
ATOM 1480 C C . GLY A 1 202 ? -15.080 6.859 -3.631 1.00 87.44 202 GLY A C 1
ATOM 1481 O O . GLY A 1 202 ? -14.378 6.001 -3.090 1.00 87.44 202 GLY A O 1
ATOM 1482 N N . VAL A 1 203 ? -14.563 7.877 -4.321 1.00 88.50 203 VAL A N 1
ATOM 1483 C CA . VAL A 1 203 ? -13.114 8.098 -4.405 1.00 88.50 203 VAL A CA 1
ATOM 1484 C C . VAL A 1 203 ? -12.569 8.415 -3.019 1.00 88.50 203 VAL A C 1
ATOM 1486 O O . VAL A 1 203 ? -11.531 7.881 -2.649 1.00 88.50 203 VAL A O 1
ATOM 1489 N N . GLU A 1 204 ? -13.315 9.184 -2.212 1.00 88.19 204 GLU A N 1
ATOM 1490 C CA . GLU A 1 204 ? -12.946 9.650 -0.873 1.00 88.19 204 GLU A CA 1
ATOM 1491 C C . GLU A 1 204 ? -12.682 8.523 0.133 1.00 88.19 204 GLU A C 1
ATOM 1493 O O . GLU A 1 204 ? -12.100 8.772 1.193 1.00 88.19 204 GLU A O 1
ATOM 1498 N N . ASN A 1 205 ? -13.051 7.288 -0.199 1.00 88.69 205 ASN A N 1
ATOM 1499 C CA . ASN A 1 205 ? -12.703 6.127 0.596 1.00 88.69 205 ASN A CA 1
ATOM 1500 C C . ASN A 1 205 ? -12.160 4.943 -0.220 1.00 88.69 205 ASN A C 1
ATOM 1502 O O . ASN A 1 205 ? -12.276 3.789 0.205 1.00 88.69 205 ASN A O 1
ATOM 1506 N N . PHE A 1 206 ? -11.565 5.223 -1.383 1.00 92.12 206 PHE A N 1
ATOM 1507 C CA . PHE A 1 206 ? -10.861 4.212 -2.165 1.00 92.12 206 PHE A CA 1
ATOM 1508 C C . PHE A 1 206 ? -9.672 3.629 -1.370 1.00 92.12 206 PHE A C 1
ATOM 1510 O O . PHE A 1 206 ? -9.651 2.414 -1.151 1.00 92.12 206 PHE A O 1
ATOM 1517 N N . PRO A 1 207 ? -8.775 4.451 -0.780 1.00 94.44 207 PRO A N 1
ATOM 1518 C CA . PRO A 1 207 ? -8.050 4.057 0.423 1.00 94.44 207 PRO A CA 1
ATOM 1519 C C . PRO A 1 207 ? -9.016 3.917 1.604 1.00 94.44 207 PRO A C 1
ATOM 1521 O O . PRO A 1 207 ? -9.822 4.811 1.881 1.00 94.44 207 PRO A O 1
ATOM 1524 N N . ARG A 1 208 ? -8.913 2.811 2.337 1.00 95.44 208 ARG A N 1
ATOM 1525 C CA . ARG A 1 208 ? -9.692 2.585 3.559 1.00 95.44 208 ARG A CA 1
ATOM 1526 C C . ARG A 1 208 ? -8.941 3.097 4.783 1.00 95.44 208 ARG A C 1
ATOM 1528 O O . ARG A 1 208 ? -7.723 3.248 4.763 1.00 95.44 208 ARG A O 1
ATOM 1535 N N . PHE A 1 209 ? -9.678 3.317 5.868 1.00 95.69 209 PHE A N 1
ATOM 1536 C CA . PHE A 1 209 ? -9.142 3.816 7.133 1.00 95.69 209 PHE A CA 1
ATOM 1537 C C . PHE A 1 209 ? -9.796 3.105 8.317 1.00 95.69 209 PHE A C 1
ATOM 1539 O O . PHE A 1 209 ? -10.967 2.723 8.243 1.00 95.69 209 PHE A O 1
ATOM 1546 N N . LEU A 1 210 ? -9.050 2.992 9.419 1.00 96.31 210 LEU A N 1
ATOM 1547 C CA . LEU A 1 210 ? -9.513 2.400 10.682 1.00 96.31 210 LEU A CA 1
ATOM 1548 C C . LEU A 1 210 ? -9.246 3.295 11.906 1.00 96.31 210 LEU A C 1
ATOM 1550 O O . LEU A 1 210 ? -9.396 2.848 13.040 1.00 96.31 210 LEU A O 1
ATOM 1554 N N . GLU A 1 211 ? -8.864 4.555 11.704 1.00 96.31 211 GLU A N 1
ATOM 1555 C CA . GLU A 1 211 ? -8.424 5.464 12.770 1.00 96.31 211 GLU A CA 1
ATOM 1556 C C . GLU A 1 211 ? -9.263 6.738 12.868 1.00 96.31 211 GLU A C 1
ATOM 1558 O O . GLU A 1 211 ? -9.991 7.130 11.953 1.00 96.31 211 GLU A O 1
ATOM 1563 N N . GLY A 1 212 ? -9.149 7.411 14.008 1.00 96.62 212 GLY A N 1
ATOM 1564 C CA . GLY A 1 212 ? -9.610 8.772 14.202 1.00 96.62 212 GLY A CA 1
ATOM 1565 C C . GLY A 1 212 ? -8.615 9.759 13.615 1.00 96.62 212 GLY A C 1
ATOM 1566 O O . GLY A 1 212 ? -7.597 10.061 14.243 1.00 96.62 212 GLY A O 1
ATOM 1567 N N . TRP A 1 213 ? -8.912 10.285 12.426 1.00 95.50 213 TRP A N 1
ATOM 1568 C CA . TRP A 1 213 ? -8.063 11.288 11.786 1.00 95.50 213 TRP A CA 1
ATOM 1569 C C . TRP A 1 213 ? -8.370 12.702 12.254 1.00 95.50 213 TRP A C 1
ATOM 1571 O O . TRP A 1 213 ? -7.439 13.420 12.583 1.00 95.50 213 TRP A O 1
ATOM 1581 N N . GLY A 1 214 ? -9.634 13.090 12.432 1.00 84.81 214 GLY A N 1
ATOM 1582 C CA . GLY A 1 214 ? -10.010 14.278 13.219 1.00 84.81 214 GLY A CA 1
ATOM 1583 C C . GLY A 1 214 ? -9.186 15.541 12.916 1.00 84.81 214 GLY A C 1
ATOM 1584 O O . GLY A 1 214 ? -8.569 16.093 13.826 1.00 84.81 214 GLY A O 1
ATOM 1585 N N . GLY A 1 215 ? -9.131 15.945 11.641 1.00 88.69 215 GLY A N 1
ATOM 1586 C CA . GLY A 1 215 ? -8.369 17.111 11.167 1.00 88.69 215 GLY A CA 1
ATOM 1587 C C . GLY A 1 215 ? -6.892 16.851 10.839 1.00 88.69 215 GLY A C 1
ATOM 1588 O O . GLY A 1 215 ? -6.178 17.794 10.512 1.00 88.69 215 GLY A O 1
ATOM 1589 N N . ARG A 1 216 ? -6.429 15.599 10.919 1.00 96.44 216 ARG A N 1
ATOM 1590 C CA . ARG A 1 216 ? -5.091 15.152 10.486 1.00 96.44 216 ARG A CA 1
ATOM 1591 C C . ARG A 1 216 ? -5.084 14.823 9.003 1.00 96.44 216 ARG A C 1
ATOM 1593 O O . ARG A 1 216 ? -6.125 14.457 8.453 1.00 96.44 216 ARG A O 1
ATOM 1600 N N . THR A 1 217 ? -3.924 14.939 8.372 1.00 97.94 217 THR A N 1
ATOM 1601 C CA . THR A 1 217 ? -3.807 14.850 6.914 1.00 97.94 217 THR A CA 1
ATOM 1602 C C . THR A 1 217 ? -3.226 13.514 6.478 1.00 97.94 217 THR A C 1
ATOM 1604 O O . THR A 1 217 ? -2.232 13.048 7.028 1.00 97.94 217 THR A O 1
ATOM 1607 N N . VAL A 1 218 ? -3.839 12.932 5.448 1.00 98.38 218 VAL A N 1
ATOM 1608 C CA . VAL A 1 218 ? -3.250 11.850 4.660 1.00 98.38 218 VAL A CA 1
ATOM 1609 C C . VAL A 1 218 ? -2.952 12.412 3.283 1.00 98.38 218 VAL A C 1
ATOM 1611 O O . VAL A 1 218 ? -3.878 12.760 2.539 1.00 98.38 218 VAL A O 1
ATOM 1614 N N . ARG A 1 219 ? -1.664 12.496 2.961 1.00 98.25 219 ARG A N 1
ATOM 1615 C CA . ARG A 1 219 ? -1.194 12.798 1.620 1.00 98.25 219 ARG A CA 1
ATOM 1616 C C . ARG A 1 219 ? -1.049 11.506 0.833 1.00 98.25 219 ARG A C 1
ATOM 1618 O O . ARG A 1 219 ? -0.430 10.545 1.283 1.00 98.25 219 ARG A O 1
ATOM 1625 N N . TYR A 1 220 ? -1.667 11.485 -0.335 1.00 98.06 220 TYR A N 1
ATOM 1626 C CA . TYR A 1 220 ? -1.587 10.381 -1.272 1.00 98.06 220 TYR A CA 1
ATOM 1627 C C . TYR A 1 220 ? -1.122 10.917 -2.618 1.00 98.06 220 TYR A C 1
ATOM 1629 O O . TYR A 1 220 ? -1.802 11.751 -3.223 1.00 98.06 220 TYR A O 1
ATOM 1637 N N . ARG A 1 221 ? 0.018 10.407 -3.074 1.00 96.81 221 ARG A N 1
ATOM 1638 C CA . ARG A 1 221 ? 0.612 10.700 -4.375 1.00 96.81 221 ARG A CA 1
ATOM 1639 C C . ARG A 1 221 ? 0.637 9.399 -5.169 1.00 96.81 221 ARG A C 1
ATOM 1641 O O . ARG A 1 221 ? 1.380 8.478 -4.851 1.00 96.81 221 ARG A O 1
ATOM 1648 N N . GLY A 1 222 ? -0.207 9.261 -6.186 1.00 96.19 222 GLY A N 1
ATOM 1649 C CA . GLY A 1 222 ? -0.297 7.970 -6.870 1.00 96.19 222 GLY A CA 1
ATOM 1650 C C . GLY A 1 222 ? -1.285 7.906 -8.019 1.00 96.19 222 GLY A C 1
ATOM 1651 O O . GLY A 1 222 ? -1.615 8.907 -8.638 1.00 96.19 222 GLY A O 1
ATOM 1652 N N . SER A 1 223 ? -1.750 6.702 -8.321 1.00 95.75 223 SER A N 1
ATOM 1653 C CA . SER A 1 223 ? -2.820 6.438 -9.280 1.00 95.75 223 SER A CA 1
ATOM 1654 C C . SER A 1 223 ? -3.818 5.491 -8.630 1.00 95.75 223 SER A C 1
ATOM 1656 O O . SER A 1 223 ? -3.431 4.418 -8.172 1.00 95.75 223 SER A O 1
ATOM 1658 N N . MET A 1 224 ? -5.088 5.889 -8.575 1.00 96.19 224 MET A N 1
ATOM 1659 C CA . MET A 1 224 ? -6.166 5.059 -8.041 1.00 96.19 224 MET A CA 1
ATOM 1660 C C . MET A 1 224 ? -6.767 4.223 -9.172 1.00 96.19 224 MET A C 1
ATOM 1662 O O . MET A 1 224 ? -7.469 4.748 -10.036 1.00 96.19 224 MET A O 1
ATOM 1666 N N . VAL A 1 225 ? -6.494 2.921 -9.165 1.00 94.81 225 VAL A N 1
ATOM 1667 C CA . VAL A 1 225 ? -6.923 1.972 -10.195 1.00 94.81 225 VAL A CA 1
ATOM 1668 C C . VAL A 1 225 ? -7.903 0.972 -9.584 1.00 94.81 225 VAL A C 1
ATOM 1670 O O . VAL A 1 225 ? -7.515 -0.023 -8.975 1.00 94.81 225 VAL A O 1
ATOM 1673 N N . ALA A 1 226 ? -9.197 1.236 -9.760 1.00 92.88 226 ALA A N 1
ATOM 1674 C CA . ALA A 1 226 ? -10.265 0.313 -9.386 1.00 92.88 226 ALA A CA 1
ATOM 1675 C C . ALA A 1 226 ? -10.492 -0.709 -10.510 1.00 92.88 226 ALA A C 1
ATOM 1677 O O . ALA A 1 226 ? -11.195 -0.413 -11.477 1.00 92.88 226 ALA A O 1
ATOM 1678 N N . LEU A 1 227 ? -9.872 -1.888 -10.415 1.00 89.25 227 LEU A N 1
ATOM 1679 C CA . LEU A 1 227 ? -9.858 -2.847 -11.530 1.00 89.25 227 LEU A CA 1
ATOM 1680 C C . LEU A 1 227 ? -10.928 -3.945 -11.420 1.00 89.25 227 LEU A C 1
ATOM 1682 O O . LEU A 1 227 ? -11.365 -4.471 -12.441 1.00 89.25 227 LEU A O 1
ATOM 1686 N N . PHE A 1 228 ? -11.348 -4.302 -10.205 1.00 90.25 228 PHE A N 1
ATOM 1687 C CA . PHE A 1 228 ? -12.244 -5.437 -9.962 1.00 90.25 228 PHE A CA 1
ATOM 1688 C C . PHE A 1 228 ? -13.216 -5.190 -8.798 1.00 90.25 228 PHE A C 1
ATOM 1690 O O . PHE A 1 228 ? -13.135 -4.191 -8.083 1.00 90.25 228 PHE A O 1
ATOM 1697 N N . GLU A 1 229 ? -14.172 -6.099 -8.605 1.00 91.31 229 GLU A N 1
ATOM 1698 C CA . GLU A 1 229 ? -14.997 -6.114 -7.397 1.00 91.31 229 GLU A CA 1
ATOM 1699 C C . GLU A 1 229 ? -14.274 -6.870 -6.279 1.00 91.31 229 GLU A C 1
ATOM 1701 O O . GLU A 1 229 ? -13.839 -7.999 -6.496 1.00 91.31 229 GLU A O 1
ATOM 1706 N N . SER A 1 230 ? -14.161 -6.280 -5.087 1.00 91.88 230 SER A N 1
ATOM 1707 C CA . SER A 1 230 ? -13.523 -6.946 -3.945 1.00 91.88 230 SER A CA 1
ATOM 1708 C C . SER A 1 230 ? -14.233 -8.264 -3.617 1.00 91.88 230 SER A C 1
ATOM 1710 O O . SER A 1 230 ? -15.459 -8.325 -3.499 1.00 91.88 230 SER A O 1
ATOM 1712 N N . GLU A 1 231 ? -13.458 -9.317 -3.388 1.00 90.62 231 GLU A N 1
ATOM 1713 C CA . GLU A 1 231 ? -13.949 -10.642 -3.023 1.00 90.62 231 GLU A CA 1
ATOM 1714 C C . GLU A 1 231 ? -13.766 -10.948 -1.536 1.00 90.62 231 GLU A C 1
ATOM 1716 O O . GLU A 1 231 ? -14.518 -11.767 -0.985 1.00 90.62 231 GLU A O 1
ATOM 1721 N N . ILE A 1 232 ? -12.827 -10.255 -0.884 1.00 91.94 232 ILE A N 1
ATOM 1722 C CA . ILE A 1 232 ? -12.519 -10.404 0.537 1.00 91.94 232 ILE A CA 1
ATOM 1723 C C . ILE A 1 232 ? -13.231 -9.320 1.349 1.00 91.94 232 ILE A C 1
ATOM 1725 O O . ILE A 1 232 ? -14.135 -9.623 2.129 1.00 91.94 232 ILE A O 1
ATOM 1729 N N . ALA A 1 233 ? -12.887 -8.052 1.141 1.00 92.00 233 ALA A N 1
ATOM 1730 C CA . ALA A 1 233 ? -13.333 -6.952 1.987 1.00 92.00 233 ALA A CA 1
ATOM 1731 C C . ALA A 1 233 ? -14.570 -6.248 1.406 1.00 92.00 233 ALA A C 1
ATOM 1733 O O . ALA A 1 233 ? -14.497 -5.134 0.881 1.00 92.00 233 ALA A O 1
ATOM 1734 N N . LYS A 1 234 ? -15.720 -6.923 1.490 1.00 89.94 234 LYS A N 1
ATOM 1735 C CA . LYS A 1 234 ? -16.997 -6.548 0.843 1.00 89.94 234 LYS A CA 1
ATOM 1736 C C . LYS A 1 234 ? -17.929 -5.700 1.709 1.00 89.94 234 LYS A C 1
ATOM 1738 O O . LYS A 1 234 ? -19.082 -5.464 1.343 1.00 89.94 234 LYS A O 1
ATOM 1743 N N . GLU A 1 235 ? -17.487 -5.307 2.895 1.00 87.12 235 GLU A N 1
ATOM 1744 C CA . GLU A 1 235 ? -18.346 -4.690 3.895 1.00 87.12 235 GLU A CA 1
ATOM 1745 C C . GLU A 1 235 ? -18.802 -3.288 3.459 1.00 87.12 235 GLU A C 1
ATOM 1747 O O . GLU A 1 235 ? -17.987 -2.491 2.966 1.00 87.12 235 GLU A 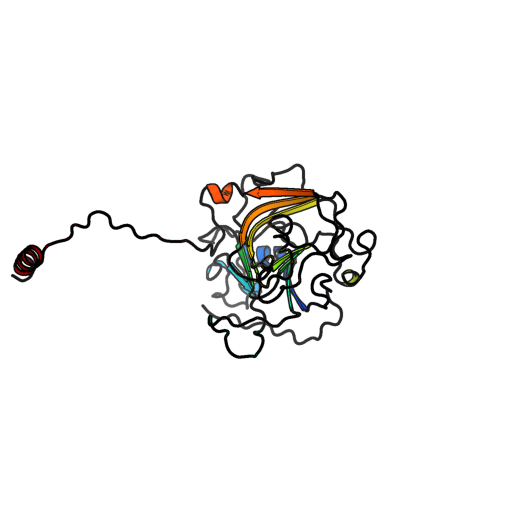O 1
ATOM 1752 N N . PRO A 1 236 ? -20.100 -2.968 3.633 1.00 77.75 236 PRO A N 1
ATOM 1753 C CA . PRO A 1 236 ? -20.659 -1.692 3.208 1.00 77.75 236 PRO A CA 1
ATOM 1754 C C . PRO A 1 236 ? -20.080 -0.521 4.007 1.00 77.75 236 PRO A C 1
ATOM 1756 O O . PRO A 1 236 ? -19.570 -0.677 5.116 1.00 77.75 236 PRO A O 1
ATOM 1759 N N . TRP A 1 237 ? -20.195 0.678 3.444 1.00 83.06 237 TRP A N 1
ATOM 1760 C CA . TRP A 1 237 ? -19.907 1.917 4.164 1.00 83.06 237 TRP A CA 1
ATOM 1761 C C . TRP A 1 237 ? -21.075 2.307 5.079 1.00 83.06 237 TRP A C 1
ATOM 1763 O O . TRP A 1 237 ? -22.215 1.917 4.834 1.00 83.06 237 TRP A O 1
ATOM 1773 N N . GLY A 1 238 ? -20.790 3.096 6.122 1.00 75.44 238 GLY A N 1
ATOM 1774 C CA . GLY A 1 238 ? -21.810 3.662 7.018 1.00 75.44 238 GLY A CA 1
ATOM 1775 C C . GLY A 1 238 ? -21.850 3.086 8.437 1.00 75.44 238 GLY A C 1
ATOM 1776 O O . GLY A 1 238 ? -22.648 3.544 9.250 1.00 75.44 238 GLY A O 1
ATOM 1777 N N . THR A 1 239 ? -20.986 2.125 8.774 1.00 77.94 239 THR A N 1
ATOM 1778 C CA . THR A 1 239 ? -20.876 1.609 10.148 1.00 77.94 239 THR A CA 1
ATOM 1779 C C . THR A 1 239 ? -20.242 2.647 11.080 1.00 77.94 239 THR A C 1
ATOM 1781 O O . THR A 1 239 ? -19.206 3.239 10.766 1.00 77.94 239 THR A O 1
ATOM 1784 N N . SER A 1 240 ? -20.842 2.851 12.255 1.00 81.44 240 SER A N 1
ATOM 1785 C CA . SER A 1 240 ? -20.311 3.744 13.289 1.00 81.44 240 SER A CA 1
ATOM 1786 C C . SER A 1 240 ? -18.966 3.258 13.832 1.00 81.44 240 SER A C 1
ATOM 1788 O O . SER A 1 240 ? -18.721 2.056 13.932 1.00 81.44 240 SER A O 1
ATOM 1790 N N . SER A 1 241 ? -18.114 4.191 14.261 1.00 86.94 241 SER A N 1
ATOM 1791 C CA . SER A 1 241 ? -16.842 3.891 14.935 1.00 86.94 241 SER A CA 1
ATOM 1792 C C . SER A 1 241 ? -15.846 3.067 14.106 1.00 86.94 241 SER A C 1
ATOM 1794 O O . SER A 1 241 ? -14.978 2.413 14.682 1.00 86.94 241 SER A O 1
ATOM 1796 N N . VAL A 1 242 ? -15.914 3.102 12.771 1.00 93.69 242 VAL A N 1
ATOM 1797 C CA . VAL A 1 242 ? -14.865 2.514 11.916 1.00 93.69 242 VAL A CA 1
ATOM 1798 C C . VAL A 1 242 ? -13.674 3.463 11.804 1.00 93.69 242 VAL A C 1
ATOM 1800 O O . VAL A 1 242 ? -12.562 3.064 12.123 1.00 93.69 242 VAL A O 1
ATOM 1803 N N . TYR A 1 243 ? -13.903 4.723 11.439 1.00 94.62 243 TYR A N 1
ATOM 1804 C CA . TYR A 1 243 ? -12.875 5.760 11.319 1.00 94.62 243 TYR A CA 1
ATOM 1805 C C . TYR A 1 243 ? -13.517 7.151 11.439 1.00 94.62 243 TYR A C 1
ATOM 1807 O O . TYR A 1 243 ? -14.737 7.284 11.330 1.00 94.62 243 TYR A O 1
ATOM 1815 N N . ALA A 1 244 ? -12.702 8.184 11.643 1.00 94.31 244 ALA A N 1
ATOM 1816 C CA . ALA A 1 244 ? -13.083 9.578 11.401 1.00 94.31 244 ALA A CA 1
ATOM 1817 C C . ALA A 1 244 ? -12.214 10.096 10.256 1.00 94.31 244 ALA A C 1
ATOM 1819 O O . ALA A 1 244 ? -11.007 9.909 10.311 1.00 94.31 244 ALA A O 1
ATOM 1820 N N . ALA A 1 245 ? -12.804 10.707 9.226 1.00 93.31 245 ALA A N 1
ATOM 1821 C CA . ALA A 1 245 ? -12.105 10.997 7.972 1.00 93.31 245 ALA A CA 1
ATOM 1822 C C . ALA A 1 245 ? -10.891 11.943 8.133 1.00 93.31 245 ALA A C 1
ATOM 1824 O O . ALA A 1 245 ? -10.962 12.883 8.934 1.00 93.31 245 ALA A O 1
ATOM 1825 N N . PRO A 1 246 ? -9.797 11.724 7.375 1.00 96.25 246 PRO A N 1
ATOM 1826 C CA . PRO A 1 246 ? -8.677 12.657 7.318 1.00 96.25 246 PRO A CA 1
ATOM 1827 C C . PRO A 1 246 ? -8.985 13.862 6.427 1.00 96.25 246 PRO A C 1
ATOM 1829 O O . PRO A 1 246 ? -9.885 13.825 5.580 1.00 96.25 246 PRO A O 1
ATOM 1832 N N . ASN A 1 247 ? -8.163 14.901 6.561 1.00 97.25 247 ASN A N 1
ATOM 1833 C CA . ASN A 1 247 ? -7.942 15.844 5.474 1.00 97.25 247 ASN A CA 1
ATOM 1834 C C . ASN A 1 247 ? -7.241 15.080 4.344 1.00 97.25 247 ASN A C 1
ATOM 1836 O O . ASN A 1 247 ? -6.202 14.454 4.557 1.00 97.25 247 ASN A O 1
ATOM 1840 N N . ARG A 1 248 ? -7.839 15.090 3.156 1.00 96.19 248 ARG A N 1
ATOM 1841 C CA . ARG A 1 248 ? -7.361 14.326 2.003 1.00 96.19 248 ARG A CA 1
ATOM 1842 C C . ARG A 1 248 ? -6.553 15.244 1.101 1.00 96.19 248 ARG A C 1
ATOM 1844 O O . ARG A 1 248 ? -7.130 16.117 0.462 1.00 96.19 248 ARG A O 1
ATOM 1851 N N . ASP A 1 249 ? -5.244 15.040 1.063 1.00 97.25 249 ASP A N 1
ATOM 1852 C CA . ASP A 1 249 ? -4.344 15.706 0.120 1.00 97.25 249 ASP A CA 1
ATOM 1853 C C . ASP A 1 249 ? -3.961 14.698 -0.967 1.00 97.25 249 ASP A C 1
ATOM 1855 O O . ASP A 1 249 ? -2.966 13.985 -0.863 1.00 97.25 249 ASP A O 1
ATOM 1859 N N . TRP A 1 250 ? -4.843 14.529 -1.951 1.00 96.81 250 TRP A N 1
ATOM 1860 C CA . TRP A 1 250 ? -4.740 13.469 -2.952 1.00 96.81 250 TRP A CA 1
ATOM 1861 C C . TRP A 1 250 ? -4.415 14.027 -4.323 1.00 96.81 250 TRP A C 1
ATOM 1863 O O . TRP A 1 250 ? -5.047 14.982 -4.775 1.00 96.81 250 TRP A O 1
ATOM 1873 N N . GLY A 1 251 ? -3.488 13.378 -5.017 1.00 96.88 251 GLY A N 1
ATOM 1874 C CA . GLY A 1 251 ? -3.081 13.807 -6.341 1.00 96.88 251 GLY A CA 1
ATOM 1875 C C . GLY A 1 251 ? -2.483 12.682 -7.169 1.00 96.88 251 GLY A C 1
ATOM 1876 O O . GLY A 1 251 ? -2.092 11.621 -6.671 1.00 96.88 251 GLY A O 1
ATOM 1877 N N . TYR A 1 252 ? -2.480 12.926 -8.477 1.00 96.50 252 TYR A N 1
ATOM 1878 C CA . TYR A 1 252 ? -1.871 12.028 -9.441 1.00 96.50 252 TYR A CA 1
ATOM 1879 C C . TYR A 1 252 ? -0.351 12.192 -9.414 1.00 96.50 252 TYR A C 1
ATOM 1881 O O . TYR A 1 252 ? 0.129 13.317 -9.563 1.00 96.50 252 TYR A O 1
ATOM 1889 N N . ASN A 1 253 ? 0.397 11.097 -9.244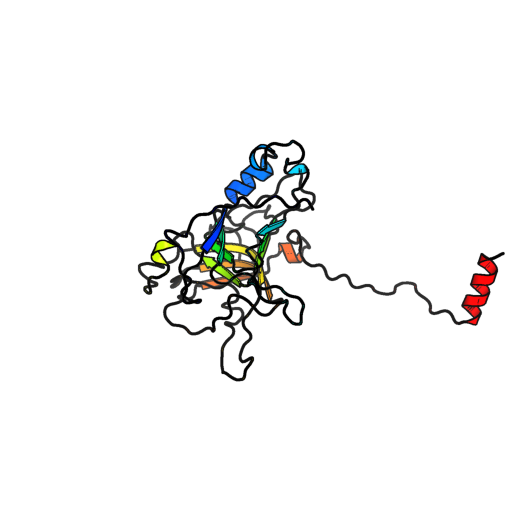 1.00 95.25 253 ASN A N 1
ATOM 1890 C CA . ASN A 1 253 ? 1.861 11.156 -9.240 1.00 95.25 253 ASN A CA 1
ATOM 1891 C C . ASN A 1 253 ? 2.379 11.572 -10.631 1.00 95.25 253 ASN A C 1
ATOM 1893 O O . ASN A 1 253 ? 2.138 10.893 -11.634 1.00 95.25 253 ASN A O 1
ATOM 1897 N N . SER A 1 254 ? 3.108 12.688 -10.694 1.00 94.19 254 SER A N 1
ATOM 1898 C CA . SER A 1 254 ? 3.645 13.244 -11.935 1.00 94.19 254 SER A CA 1
ATOM 1899 C C . SER A 1 254 ? 4.701 12.352 -12.596 1.00 94.19 254 SER A C 1
ATOM 1901 O O . SER A 1 254 ? 4.873 12.449 -13.813 1.00 94.19 254 SER A O 1
ATOM 1903 N N . LEU A 1 255 ? 5.340 11.432 -11.862 1.00 92.06 255 LEU A N 1
ATOM 1904 C CA . LEU A 1 255 ? 6.230 10.404 -12.421 1.00 92.06 255 LEU A CA 1
ATOM 1905 C C . LEU A 1 255 ? 5.489 9.484 -13.397 1.00 92.06 255 LEU A C 1
ATOM 1907 O O . LEU A 1 255 ? 5.983 9.180 -14.484 1.00 92.06 255 LEU A O 1
ATOM 1911 N N . PHE A 1 256 ? 4.251 9.113 -13.068 1.00 92.94 256 PHE A N 1
ATOM 1912 C CA . PHE A 1 256 ? 3.444 8.229 -13.910 1.00 92.94 256 PHE A CA 1
ATOM 1913 C C . PHE A 1 256 ? 3.016 8.927 -15.209 1.00 92.94 256 PHE A C 1
ATOM 1915 O O . PHE A 1 256 ? 2.843 8.280 -16.242 1.00 92.94 256 PHE A O 1
ATOM 1922 N N . ALA A 1 257 ? 2.877 10.260 -15.195 1.00 89.38 257 ALA A N 1
ATOM 1923 C CA . ALA A 1 257 ? 2.645 11.054 -16.407 1.00 89.38 257 ALA A CA 1
ATOM 1924 C C . ALA A 1 257 ? 3.839 11.015 -17.376 1.00 89.38 257 ALA A C 1
ATOM 1926 O O . ALA A 1 257 ? 3.663 11.184 -18.581 1.00 89.38 257 ALA A O 1
ATOM 1927 N N . GLN A 1 258 ? 5.044 10.807 -16.844 1.00 89.81 258 GLN A N 1
ATOM 1928 C CA . GLN A 1 258 ? 6.307 10.815 -17.586 1.00 89.81 258 GLN A CA 1
ATOM 1929 C C . GLN A 1 258 ? 6.697 9.423 -18.104 1.00 89.81 258 GLN A C 1
ATOM 1931 O O . GLN A 1 258 ? 7.728 9.278 -18.755 1.00 89.81 258 GLN A O 1
ATOM 1936 N N . GLY A 1 259 ? 5.872 8.402 -17.848 1.00 89.44 259 GLY A N 1
ATOM 1937 C CA . GLY A 1 259 ? 6.121 7.027 -18.283 1.00 89.44 259 GLY A CA 1
ATOM 1938 C C . GLY A 1 259 ? 6.969 6.195 -17.319 1.00 89.44 259 GLY A C 1
ATOM 1939 O O . GLY A 1 259 ? 7.306 5.063 -17.655 1.00 89.44 259 GLY A O 1
ATOM 1940 N N . ALA A 1 260 ? 7.300 6.717 -16.133 1.00 91.19 260 ALA A N 1
ATOM 1941 C CA . ALA A 1 260 ? 7.942 5.941 -15.077 1.00 91.19 260 ALA A CA 1
ATOM 1942 C C . ALA A 1 260 ? 6.868 5.152 -14.322 1.00 91.19 260 ALA A C 1
ATOM 1944 O O . ALA A 1 260 ? 6.153 5.711 -13.494 1.00 91.19 260 ALA A O 1
ATOM 1945 N N . TYR A 1 261 ? 6.706 3.870 -14.643 1.00 93.56 261 TYR A N 1
ATOM 1946 C CA . TYR A 1 261 ? 5.676 3.022 -14.045 1.00 93.56 261 TYR A CA 1
ATOM 1947 C C . TYR A 1 261 ? 6.270 2.050 -13.025 1.00 93.56 261 TYR A C 1
ATOM 1949 O O . TYR A 1 261 ? 7.380 1.571 -13.238 1.00 93.56 261 TYR A O 1
ATOM 1957 N N . PRO A 1 262 ? 5.532 1.709 -11.954 1.00 95.88 262 PRO A N 1
ATOM 1958 C CA . PRO A 1 262 ? 5.981 0.701 -11.002 1.00 95.88 262 PRO A CA 1
ATOM 1959 C C . PRO A 1 262 ? 6.232 -0.658 -11.677 1.00 95.88 262 PRO A C 1
ATOM 1961 O O . PRO A 1 262 ? 5.498 -1.008 -12.617 1.00 95.88 262 PRO A O 1
ATOM 1964 N N . PRO A 1 263 ? 7.190 -1.467 -11.191 1.00 95.62 263 PRO A N 1
ATOM 1965 C CA . PRO A 1 263 ? 7.430 -2.807 -11.719 1.00 95.62 263 PRO A CA 1
ATOM 1966 C C . PRO A 1 263 ? 6.155 -3.659 -11.752 1.00 95.62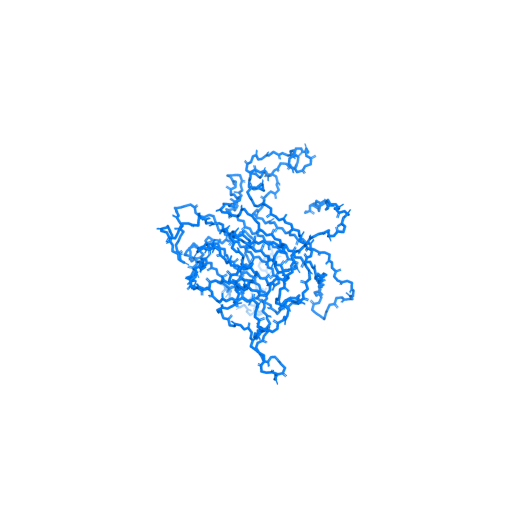 263 PRO A C 1
ATOM 1968 O O . PRO A 1 263 ? 5.350 -3.651 -10.822 1.00 95.62 263 PRO A O 1
ATOM 1971 N N . GLY A 1 264 ? 5.930 -4.390 -12.844 1.00 91.19 264 GLY A N 1
ATOM 1972 C CA . GLY A 1 264 ? 4.719 -5.204 -13.011 1.00 91.19 264 GLY A CA 1
ATOM 1973 C C . GLY A 1 264 ? 3.442 -4.429 -13.374 1.00 91.19 264 GLY A C 1
ATOM 1974 O O . GLY A 1 264 ? 2.363 -5.023 -13.384 1.00 91.19 264 GLY A O 1
ATOM 1975 N N . THR A 1 265 ? 3.532 -3.134 -13.710 1.00 91.38 265 THR A N 1
ATOM 1976 C CA . THR A 1 265 ? 2.377 -2.351 -14.189 1.00 91.38 265 THR A CA 1
ATOM 1977 C C . THR A 1 265 ? 1.745 -2.986 -15.441 1.00 91.38 265 THR A C 1
ATOM 1979 O O . THR A 1 265 ? 2.441 -3.194 -16.443 1.00 91.38 265 THR A O 1
ATOM 1982 N N . PRO A 1 266 ? 0.423 -3.268 -15.444 1.00 81.19 266 PRO A N 1
ATOM 1983 C CA . PRO A 1 266 ? -0.264 -3.775 -16.626 1.00 81.19 266 PRO A CA 1
ATOM 1984 C C . PRO A 1 266 ? -0.213 -2.760 -17.771 1.00 81.19 266 PRO A C 1
ATOM 1986 O O . PRO A 1 266 ? -0.761 -1.665 -17.673 1.00 81.19 266 PRO A O 1
ATOM 1989 N N . ASN A 1 267 ? 0.395 -3.148 -18.890 1.00 76.06 267 ASN A N 1
ATOM 1990 C CA . ASN A 1 267 ? 0.452 -2.321 -20.090 1.00 76.06 267 ASN A CA 1
ATOM 1991 C C . ASN A 1 267 ? -0.523 -2.843 -21.143 1.00 76.06 267 ASN A C 1
ATOM 1993 O O . ASN A 1 267 ? -0.414 -3.981 -21.605 1.00 76.06 267 ASN A O 1
ATOM 1997 N N . THR A 1 268 ? -1.461 -1.995 -21.570 1.00 69.12 268 THR A N 1
ATOM 1998 C CA . THR A 1 268 ? -2.296 -2.309 -22.733 1.00 69.12 268 THR A CA 1
ATOM 1999 C C . THR A 1 268 ? -1.479 -2.072 -23.999 1.00 69.12 268 THR A C 1
ATOM 2001 O O . THR A 1 268 ? -0.994 -0.975 -24.264 1.00 69.12 268 THR A O 1
ATOM 2004 N N . ARG A 1 269 ? -1.286 -3.123 -24.795 1.00 68.56 269 ARG A N 1
ATOM 2005 C CA . ARG A 1 269 ? -0.668 -3.005 -26.118 1.00 68.56 269 ARG A CA 1
ATOM 2006 C C . ARG A 1 269 ? -1.774 -3.034 -27.154 1.00 68.56 269 ARG A C 1
ATOM 2008 O O . ARG A 1 269 ? -2.437 -4.052 -27.325 1.00 68.56 269 ARG A O 1
ATOM 2015 N N . ASN A 1 270 ? -1.975 -1.917 -27.842 1.00 73.06 270 ASN A N 1
ATOM 2016 C CA . ASN A 1 270 ? -2.842 -1.887 -29.009 1.00 73.06 270 ASN A CA 1
ATOM 2017 C C . ASN A 1 270 ? -2.005 -2.169 -30.260 1.00 73.06 270 ASN A C 1
ATOM 2019 O O . ASN A 1 270 ? -0.930 -1.597 -30.438 1.00 73.06 270 ASN A O 1
ATOM 2023 N N . THR A 1 271 ? -2.499 -3.039 -31.136 1.00 74.56 271 THR A N 1
ATOM 2024 C CA . THR A 1 271 ? -1.902 -3.236 -32.456 1.00 74.56 271 THR A CA 1
ATOM 2025 C C . THR A 1 271 ? -2.704 -2.433 -33.467 1.00 74.56 271 THR A C 1
ATOM 2027 O O . THR A 1 271 ? -3.916 -2.586 -33.602 1.00 74.56 271 THR A O 1
ATOM 2030 N N . ARG A 1 272 ? -2.029 -1.549 -34.200 1.00 76.06 272 ARG A N 1
ATOM 2031 C CA . ARG A 1 272 ? -2.626 -0.849 -35.337 1.00 76.06 272 ARG A CA 1
ATOM 2032 C C . ARG A 1 272 ? -1.989 -1.382 -36.608 1.00 76.06 272 ARG A C 1
ATOM 2034 O O . ARG A 1 272 ? -0.767 -1.425 -36.714 1.00 76.06 272 ARG A O 1
ATOM 2041 N N . ARG A 1 273 ? -2.809 -1.764 -37.591 1.00 73.69 273 ARG A N 1
ATOM 2042 C CA . ARG A 1 273 ? -2.306 -2.066 -38.937 1.00 73.69 273 ARG A CA 1
ATOM 2043 C C . ARG A 1 273 ? -1.697 -0.791 -39.518 1.00 73.69 273 ARG A C 1
ATOM 2045 O O . ARG A 1 273 ? -2.403 0.200 -39.694 1.00 73.69 273 ARG A O 1
ATOM 2052 N N . PHE A 1 274 ? -0.405 -0.828 -39.812 1.00 77.00 274 PHE A N 1
ATOM 2053 C CA . PHE A 1 274 ? 0.311 0.225 -40.522 1.00 77.00 274 PHE A CA 1
ATOM 2054 C C . PHE A 1 274 ? 1.022 -0.412 -41.720 1.00 77.00 274 PHE A C 1
ATOM 2056 O O . PHE A 1 274 ? 1.589 -1.490 -41.574 1.00 77.00 274 PHE A O 1
ATOM 2063 N N . ASN A 1 275 ? 0.938 0.205 -42.902 1.00 76.38 275 ASN A N 1
ATOM 2064 C CA . ASN A 1 275 ? 1.497 -0.305 -44.167 1.00 76.38 275 ASN A CA 1
ATOM 2065 C C . ASN A 1 275 ? 0.968 -1.672 -44.648 1.00 76.38 275 ASN A C 1
ATOM 2067 O O . ASN A 1 275 ? 1.653 -2.384 -45.376 1.00 76.38 275 ASN A O 1
ATOM 2071 N N . PHE A 1 276 ? -0.272 -2.024 -44.300 1.00 76.94 276 PHE A N 1
ATOM 2072 C CA . PHE A 1 276 ? -0.959 -3.165 -44.908 1.00 76.94 276 PHE A CA 1
ATOM 2073 C C . PHE A 1 276 ? -1.862 -2.687 -46.044 1.00 76.94 276 PHE A C 1
ATOM 2075 O O . PHE A 1 276 ? -2.678 -1.784 -45.858 1.00 76.94 276 PHE A O 1
ATOM 2082 N N . ARG A 1 277 ? -1.757 -3.344 -47.199 1.00 83.56 277 ARG A N 1
ATOM 2083 C CA . ARG A 1 277 ? -2.725 -3.266 -48.295 1.00 83.56 277 ARG A CA 1
ATOM 2084 C C . ARG A 1 277 ? -3.494 -4.580 -48.336 1.00 83.56 277 ARG A C 1
ATOM 2086 O O . ARG A 1 277 ? -2.887 -5.644 -48.266 1.00 83.56 277 ARG A O 1
ATOM 2093 N N . VAL A 1 278 ? -4.819 -4.517 -48.442 1.00 82.94 278 VAL A N 1
ATOM 2094 C CA . VAL A 1 278 ? -5.613 -5.714 -48.746 1.00 82.94 278 VAL A CA 1
ATOM 2095 C C . VAL A 1 278 ? -5.372 -6.049 -50.214 1.00 82.94 278 VAL A C 1
ATOM 2097 O O . VAL A 1 278 ? -5.620 -5.207 -51.075 1.00 82.94 278 VAL A O 1
ATOM 2100 N N . MET A 1 279 ? -4.854 -7.245 -50.481 1.00 84.69 279 MET A N 1
ATOM 2101 C CA . MET A 1 279 ? -4.698 -7.762 -51.837 1.00 84.69 279 MET A CA 1
ATOM 2102 C C . MET A 1 279 ? -5.940 -8.545 -52.240 1.00 84.69 279 MET A C 1
ATOM 2104 O O . MET A 1 279 ? -6.542 -9.253 -51.429 1.00 84.69 279 MET A O 1
ATOM 2108 N N . THR A 1 280 ? -6.321 -8.412 -53.501 1.00 90.81 280 THR A N 1
ATOM 2109 C CA . THR A 1 280 ? -7.313 -9.286 -54.126 1.00 90.81 280 THR A CA 1
ATOM 2110 C C . THR A 1 280 ? -6.750 -10.701 -54.294 1.00 90.81 280 THR A C 1
ATOM 2112 O O . THR A 1 280 ? -5.537 -10.919 -54.250 1.00 90.81 280 THR A O 1
ATOM 2115 N N . GLN A 1 281 ? -7.633 -11.683 -54.493 1.00 87.75 281 GLN A N 1
ATOM 2116 C CA . GLN A 1 281 ? -7.223 -13.074 -54.709 1.00 87.75 281 GLN A CA 1
ATOM 2117 C C . GLN A 1 281 ? -6.289 -13.218 -55.923 1.00 87.75 281 GLN A C 1
ATOM 2119 O O . GLN A 1 281 ? -5.339 -13.999 -55.876 1.00 87.75 281 GLN A O 1
ATOM 2124 N N . ASP A 1 282 ? -6.518 -12.433 -56.975 1.00 90.56 282 ASP A N 1
ATOM 2125 C CA . ASP A 1 282 ? -5.706 -12.470 -58.192 1.00 90.56 282 ASP A CA 1
ATOM 2126 C C . ASP A 1 282 ? -4.300 -11.897 -57.969 1.00 90.56 282 ASP A C 1
ATOM 2128 O O . ASP A 1 282 ? -3.319 -12.505 -58.394 1.00 90.56 282 ASP A O 1
ATOM 2132 N N . GLU A 1 283 ? -4.177 -10.784 -57.238 1.00 88.81 283 GLU A N 1
ATOM 2133 C CA . GLU A 1 283 ? -2.876 -10.193 -56.882 1.00 88.81 283 GLU A CA 1
ATOM 2134 C C . GLU A 1 283 ? -2.049 -11.130 -55.995 1.00 88.81 283 GLU A C 1
ATOM 2136 O O . GLU A 1 283 ? -0.858 -11.322 -56.235 1.00 88.81 283 GLU A O 1
ATOM 2141 N N . TRP A 1 284 ? -2.691 -11.783 -55.019 1.00 86.88 284 TRP A N 1
ATOM 2142 C CA . TRP A 1 284 ? -2.039 -12.788 -54.177 1.00 86.88 284 TRP A CA 1
ATOM 2143 C C . TRP A 1 284 ? -1.483 -13.951 -55.004 1.00 86.88 284 TRP A C 1
ATOM 2145 O O . TRP A 1 284 ? -0.337 -14.365 -54.828 1.00 86.88 284 TRP A O 1
ATOM 2155 N N . ASN A 1 285 ? -2.291 -14.479 -55.924 1.00 89.25 285 ASN A N 1
ATOM 2156 C CA . ASN A 1 285 ? -1.889 -15.602 -56.763 1.00 89.25 285 ASN A CA 1
ATOM 2157 C C . ASN A 1 285 ? -0.713 -15.236 -57.685 1.00 89.25 285 ASN A C 1
ATOM 2159 O O . ASN A 1 285 ? 0.154 -16.079 -57.917 1.00 89.25 285 ASN A O 1
ATOM 2163 N N . GLN A 1 286 ? -0.654 -13.992 -58.173 1.00 86.75 286 GLN A N 1
ATOM 2164 C CA . GLN A 1 286 ? 0.454 -13.500 -58.995 1.00 86.75 286 GLN A CA 1
ATOM 2165 C C . GLN A 1 286 ? 1.757 -13.350 -58.200 1.00 86.75 286 GLN A C 1
ATOM 2167 O O . GLN A 1 286 ? 2.791 -13.849 -58.644 1.00 86.75 286 GLN A O 1
ATOM 2172 N N . GLU A 1 287 ? 1.726 -12.727 -57.019 1.00 84.25 287 GLU A N 1
ATOM 2173 C CA . GLU A 1 287 ? 2.932 -12.580 -56.188 1.00 84.25 287 GLU A CA 1
ATOM 2174 C C . GLU A 1 287 ? 3.457 -13.938 -55.694 1.00 84.25 287 GLU A C 1
ATOM 2176 O O . GLU A 1 287 ? 4.657 -14.213 -55.752 1.00 84.25 287 GLU A O 1
ATOM 2181 N N . MET A 1 288 ? 2.564 -14.847 -55.289 1.00 84.88 288 MET A N 1
ATOM 2182 C CA . MET A 1 288 ? 2.956 -16.188 -54.843 1.00 84.88 288 MET A CA 1
ATOM 2183 C C . MET A 1 288 ? 3.543 -17.052 -55.962 1.00 84.88 288 MET A C 1
ATOM 2185 O O . MET A 1 288 ? 4.356 -17.933 -55.679 1.00 84.88 288 MET A O 1
ATOM 2189 N N . ALA A 1 289 ? 3.150 -16.825 -57.217 1.00 80.12 289 ALA A N 1
ATOM 2190 C CA . ALA A 1 289 ? 3.755 -17.493 -58.364 1.00 80.12 289 ALA A CA 1
ATOM 2191 C C . ALA A 1 289 ? 5.193 -17.007 -58.616 1.00 80.12 289 ALA A C 1
ATOM 2193 O O . ALA A 1 289 ? 6.044 -17.818 -58.968 1.00 80.12 289 ALA A O 1
ATOM 2194 N N . GLN A 1 290 ? 5.486 -15.722 -58.379 1.00 75.69 290 GLN A N 1
ATOM 2195 C CA . GLN A 1 290 ? 6.841 -15.167 -58.510 1.00 75.69 290 GLN A CA 1
ATOM 2196 C C . GLN A 1 290 ? 7.792 -15.640 -57.403 1.00 75.69 290 GLN A C 1
ATOM 2198 O O . GLN A 1 290 ? 8.976 -15.818 -57.655 1.00 75.69 290 GLN A O 1
ATOM 2203 N N . LEU A 1 291 ? 7.283 -15.878 -56.191 1.00 75.50 291 LEU A N 1
ATOM 2204 C CA . LEU A 1 291 ? 8.081 -16.361 -55.055 1.00 75.50 291 LEU A CA 1
ATOM 2205 C C . LEU A 1 291 ? 8.348 -17.877 -55.072 1.00 75.50 291 LEU A C 1
ATOM 2207 O O . LEU A 1 291 ? 9.136 -18.367 -54.266 1.00 75.50 291 LEU A O 1
ATOM 2211 N N . ARG A 1 292 ? 7.651 -18.631 -55.929 1.00 65.94 292 ARG A N 1
ATOM 2212 C CA . ARG A 1 292 ? 7.754 -20.098 -56.038 1.00 65.94 292 ARG A CA 1
ATOM 2213 C C . ARG A 1 292 ? 8.478 -20.576 -57.304 1.00 65.94 292 ARG A C 1
ATOM 2215 O O . ARG A 1 292 ? 8.527 -21.786 -57.522 1.00 65.94 292 ARG A O 1
ATOM 2222 N N . GLY A 1 293 ? 8.987 -19.655 -58.123 1.00 55.12 293 GLY A N 1
ATOM 2223 C CA . GLY A 1 293 ? 9.910 -19.939 -59.230 1.00 55.12 293 GLY A CA 1
ATOM 2224 C C . GLY A 1 293 ? 11.357 -19.839 -58.775 1.00 55.12 293 GLY A C 1
ATOM 2225 O O . GLY A 1 293 ? 12.174 -20.613 -59.316 1.00 55.12 293 GLY A O 1
#

Mean predicted aligned error: 8.39 Å

Foldseek 3Di:
DDDQDDPDPPDDCPAFADQVLQRGTEAEDEDEQVVVQVQLQVQAQVVVPRDNCSRNLNDPAQEAEDEADFDDDAADPVRDTAHDARYEYEYPNAQDGHAHPSHPAGHHEYEYSAEYEYEAEHLHPFDPPAAALAEHSDPDRTAYAYYHQAYAYAYNPDDRNLLPPLDQVPRQPHDQEYEYHYAYEHEWQDACPPVPRFDGCPPQVSHPYQHEQPAGEYRHHYHHHHDYHRPHSNRTPDDHSRYHGYHYRHDYHVCVVVVRHRRPPDDDDDDDDDPDDDDDPVRVVVVVVVVVD

pLDDT: mean 87.74, std 14.78, range [27.95, 98.75]

Secondary structure (DSSP, 8-state):
---PPP-------SS-EEETTTTEEEEEEEEEHHHHHHHHHTT-GGGGTS-GGGSGGGT--SEEEEPPPB-SSPPPTT---PBPTTEEEEEESBSS----TT-SS-SEEEEESS-EEEES-BSS---TTS--SSS-SSS----EEEEES-EEEE-TT--GGGTT---TTTTSBPPSEEEEESEEEEEE--TTTTSS-----TGGGSSEE-SB-TT-EEEEEE-EEEEEE-SS--PPS--TTS-BPPEEEEEE-HHHHTT---TT----------S--PPPHHHHHHHHHHTT-